Protein AF-A0A7X9RI13-F1 (afdb_monomer_lite)

Secondary structure (DSSP, 8-state):
--B-SPBTT---S--S--GGGGSTTT-TTHHHHHHHHHHHHHHHHHHTTTS-SBGGGTT-B-HHHHHHHHHHHHHHHHHHHHHHHHTTPPPSSSS--HHHHGGGHHHH-GGG-EEEEEEEEEE-TTS-EEEEEEEE-TTGGGGGT---HHHHHHHHHHH-HHHHGGGSBHHHHHHHHHHHHHHHHHHHGGGS---SSTT-------TT--S----TT---EEEPPPGGGS-GGGSB---HHHHTTSS---B---TT---HHHHHHHHHHHHHHHHHHHHHHHHTT--

Radius of gyration: 21.17 Å; chains: 1; bounding box: 49×70×63 Å

Organism: NCBI:txid1323

Foldseek 3Di:
DAAAFAAQLFDFDDDPDLCLLVPCVSPVCLVVLQVLLLVLQVLLVVCCVPAPLEPVQQLPFDPSLLVSLLSLVVSLQVLLCNQCVSQVHDAPDPDHDLLSSLLCCVRQVLLQKKKKQWQRWDQDPVRDIDTGIDIDRLVVCSVVSDDGLLVVLNVCCVVCVPVRRSSSGSNSSVSSSVSSVSSLCSRRPQQSHDDPDPDDTLDADDPPDPDDPPPVRGRMHMHGDDNVVDDNRSHHDYDCVVLVPDPDRHHHDPSPPPPVPPVVVVVVVVVVVVVVVVVVVVVVVPD

Structure (mmCIF, N/CA/C/O backbone):
data_AF-A0A7X9RI13-F1
#
_entry.id   AF-A0A7X9RI13-F1
#
loop_
_atom_site.group_PDB
_atom_site.id
_atom_site.type_symbol
_atom_site.label_atom_id
_atom_site.label_alt_id
_atom_site.label_comp_id
_atom_site.label_asym_id
_atom_site.label_entity_id
_atom_site.label_seq_id
_atom_site.pdbx_PDB_ins_code
_atom_site.Cartn_x
_atom_site.Cartn_y
_atom_site.Cartn_z
_atom_site.occupancy
_atom_site.B_iso_or_equiv
_atom_site.auth_seq_id
_atom_site.auth_comp_id
_atom_site.auth_asym_id
_atom_site.auth_atom_id
_atom_site.pdbx_PDB_model_num
ATOM 1 N N . MET A 1 1 ? 23.312 -10.954 -13.362 1.00 56.53 1 MET A N 1
ATOM 2 C CA . MET A 1 1 ? 23.454 -9.809 -14.313 1.00 56.53 1 MET A CA 1
ATOM 3 C C . MET A 1 1 ? 22.652 -8.642 -13.764 1.00 56.53 1 MET A C 1
ATOM 5 O O . MET A 1 1 ? 21.511 -8.871 -13.395 1.00 56.53 1 MET A O 1
ATOM 9 N N . SER A 1 2 ? 23.218 -7.439 -13.678 1.00 74.62 2 SER A N 1
ATOM 10 C CA . SER A 1 2 ? 22.513 -6.264 -13.150 1.00 74.62 2 SER A CA 1
ATOM 11 C C . SER A 1 2 ? 21.482 -5.706 -14.140 1.00 74.62 2 SER A C 1
ATOM 13 O O . SER A 1 2 ? 21.598 -5.863 -15.360 1.00 74.62 2 SER A O 1
ATOM 15 N N . ILE A 1 3 ? 20.429 -5.075 -13.615 1.00 89.06 3 ILE A N 1
ATOM 16 C CA . ILE A 1 3 ? 19.297 -4.605 -14.418 1.00 89.06 3 ILE A CA 1
ATOM 17 C C . ILE A 1 3 ? 19.588 -3.224 -15.023 1.00 89.06 3 ILE A C 1
ATOM 19 O O . ILE A 1 3 ? 19.618 -2.212 -14.324 1.00 89.06 3 ILE A O 1
ATOM 23 N N . SER A 1 4 ? 19.731 -3.177 -16.350 1.00 91.38 4 SER A N 1
ATOM 24 C CA . SER A 1 4 ? 20.162 -1.988 -17.105 1.00 91.38 4 SER A CA 1
ATOM 25 C C . SER A 1 4 ? 19.047 -1.023 -17.525 1.00 91.38 4 SER A C 1
ATOM 27 O O . SER A 1 4 ? 19.337 0.063 -18.033 1.00 91.38 4 SER A O 1
ATOM 29 N N . LYS A 1 5 ? 17.775 -1.387 -17.317 1.00 94.25 5 LYS A N 1
ATOM 30 C CA . LYS A 1 5 ? 16.610 -0.513 -17.515 1.00 94.25 5 LYS A CA 1
ATOM 31 C C . LYS A 1 5 ? 15.620 -0.678 -16.359 1.00 94.25 5 LYS A C 1
ATOM 33 O O . LYS A 1 5 ? 15.338 -1.814 -15.976 1.00 94.25 5 LYS A O 1
ATOM 38 N N . PRO A 1 6 ? 15.056 0.414 -15.820 1.00 95.12 6 PRO A N 1
ATOM 39 C CA . PRO A 1 6 ? 14.034 0.312 -14.788 1.00 95.12 6 PRO A CA 1
ATOM 40 C C . PRO A 1 6 ? 12.774 -0.381 -15.320 1.00 95.12 6 PRO A C 1
ATOM 42 O O . PRO A 1 6 ? 12.381 -0.187 -16.476 1.00 95.12 6 PRO A O 1
ATOM 45 N N . TYR A 1 7 ? 12.129 -1.174 -14.467 1.00 97.19 7 TYR A N 1
ATOM 46 C CA . TYR A 1 7 ? 10.848 -1.795 -14.780 1.00 97.19 7 TYR A CA 1
ATOM 47 C C . TYR A 1 7 ? 9.698 -0.795 -14.652 1.00 97.19 7 TYR A C 1
ATOM 49 O O . TYR A 1 7 ? 9.731 0.081 -13.786 1.00 97.19 7 TYR A O 1
ATOM 57 N N . TYR A 1 8 ? 8.654 -0.932 -15.471 1.00 97.62 8 TYR A N 1
ATOM 58 C CA . TYR A 1 8 ? 7.450 -0.110 -15.329 1.00 97.62 8 TYR A CA 1
ATOM 59 C C . TYR A 1 8 ? 6.828 -0.274 -13.938 1.00 97.62 8 TYR A C 1
ATOM 61 O O . TYR A 1 8 ? 6.527 -1.393 -13.521 1.00 97.62 8 TYR A O 1
ATOM 69 N N . ARG A 1 9 ? 6.593 0.850 -13.246 1.00 97.31 9 ARG A N 1
ATOM 70 C CA . ARG A 1 9 ? 5.923 0.911 -11.931 1.00 97.31 9 ARG A CA 1
ATOM 71 C C . ARG A 1 9 ? 6.546 0.034 -10.835 1.00 97.31 9 ARG A C 1
ATOM 73 O O . ARG A 1 9 ? 5.857 -0.360 -9.903 1.00 97.31 9 ARG A O 1
ATOM 80 N N . ILE A 1 10 ? 7.826 -0.303 -10.942 1.00 96.88 10 ILE A N 1
ATOM 81 C CA . ILE A 1 10 ? 8.540 -1.055 -9.910 1.00 96.88 10 ILE A CA 1
ATOM 82 C C . ILE A 1 10 ? 9.805 -0.280 -9.543 1.00 96.88 10 ILE A C 1
ATOM 84 O O . ILE A 1 10 ? 10.684 -0.049 -10.383 1.00 96.88 10 ILE A O 1
ATOM 88 N N . LEU A 1 11 ? 9.889 0.136 -8.284 1.00 93.69 11 LEU A N 1
ATOM 89 C CA . LEU A 1 11 ? 11.079 0.727 -7.689 1.00 93.69 11 LEU A CA 1
ATOM 90 C C . LEU A 1 11 ? 11.985 -0.389 -7.149 1.00 93.69 11 LEU A C 1
ATOM 92 O O . LEU A 1 11 ? 11.515 -1.300 -6.474 1.00 93.69 11 LEU A O 1
ATOM 96 N N . ARG A 1 12 ? 13.290 -0.296 -7.417 1.00 92.19 12 ARG A N 1
ATOM 97 C CA . ARG A 1 12 ? 14.328 -1.169 -6.847 1.00 92.19 12 ARG A CA 1
ATOM 98 C C . ARG A 1 12 ? 15.551 -0.339 -6.437 1.00 92.19 12 ARG A C 1
ATOM 100 O O . ARG A 1 12 ? 15.718 0.772 -6.957 1.00 92.19 12 ARG A O 1
ATOM 107 N N . PRO A 1 13 ? 16.387 -0.824 -5.501 1.00 89.56 13 PRO A N 1
ATOM 108 C CA . PRO A 1 13 ? 17.527 -0.064 -4.992 1.00 89.56 13 PRO A CA 1
ATOM 109 C C . PRO A 1 13 ? 18.688 0.015 -5.998 1.00 89.56 13 PRO A C 1
ATOM 111 O O . PRO A 1 13 ? 18.622 -0.507 -7.110 1.00 89.56 13 PRO A O 1
ATOM 114 N N . ASN A 1 14 ? 19.776 0.662 -5.559 1.00 86.38 14 ASN A N 1
ATOM 115 C CA . ASN A 1 14 ? 21.014 0.907 -6.314 1.00 86.38 14 ASN A CA 1
ATOM 116 C C . ASN A 1 14 ? 20.886 1.923 -7.467 1.00 86.38 14 ASN A C 1
ATOM 118 O O . ASN A 1 14 ? 21.649 1.911 -8.426 1.00 86.38 14 ASN A O 1
ATOM 122 N N . THR A 1 15 ? 19.953 2.868 -7.342 1.00 80.00 15 THR A N 1
ATOM 123 C CA . THR A 1 15 ? 19.895 4.055 -8.205 1.00 80.00 15 THR A CA 1
ATOM 124 C C . THR A 1 15 ? 20.345 5.291 -7.437 1.00 80.00 15 THR A C 1
ATOM 126 O O . THR A 1 15 ? 19.829 5.528 -6.348 1.00 80.00 15 THR A O 1
ATOM 129 N N . GLU A 1 16 ? 21.206 6.129 -8.024 1.00 72.19 16 GLU A N 1
ATOM 130 C CA . GLU A 1 16 ? 21.592 7.431 -7.438 1.00 72.19 16 GLU A CA 1
ATOM 131 C C . GLU A 1 16 ? 20.374 8.319 -7.130 1.00 72.19 16 GLU A C 1
ATOM 133 O O . GLU A 1 16 ? 20.375 9.122 -6.201 1.00 72.19 16 GLU A O 1
ATOM 138 N N . SER A 1 17 ? 19.317 8.195 -7.936 1.00 78.88 17 SER A N 1
ATOM 139 C CA . SER A 1 17 ? 18.063 8.913 -7.756 1.00 78.88 17 SER A CA 1
ATOM 140 C C . SER A 1 17 ? 16.909 8.151 -8.395 1.00 78.88 17 SER A C 1
ATOM 142 O O . SER A 1 17 ? 17.005 7.727 -9.547 1.00 78.88 17 SER A O 1
ATOM 144 N N . CYS A 1 18 ? 15.762 8.101 -7.718 1.00 83.00 18 CYS A N 1
ATOM 145 C CA . CYS A 1 18 ? 14.513 7.604 -8.296 1.00 83.00 18 CYS A CA 1
ATOM 146 C C . CYS A 1 18 ? 13.800 8.625 -9.206 1.00 83.00 18 CYS A C 1
ATOM 148 O O . CYS A 1 18 ? 12.641 8.448 -9.549 1.00 83.00 18 CYS A O 1
ATOM 150 N N . SER A 1 19 ? 14.466 9.704 -9.639 1.00 86.19 19 SER A N 1
ATOM 151 C CA . SER A 1 19 ? 13.842 10.770 -10.447 1.00 86.19 19 SER A CA 1
ATOM 152 C C . SER A 1 19 ? 13.253 10.324 -11.795 1.00 86.19 19 SER A C 1
ATOM 154 O O . SER A 1 19 ? 12.457 11.073 -12.367 1.00 86.19 19 SER A O 1
ATOM 156 N N . TYR A 1 20 ? 13.614 9.133 -12.286 1.00 89.50 20 TYR A N 1
ATOM 157 C CA . TYR A 1 20 ? 13.061 8.521 -13.498 1.00 89.50 20 TYR A CA 1
ATOM 158 C C . TYR A 1 20 ? 11.564 8.216 -13.396 1.00 89.50 20 TYR A C 1
ATOM 160 O O . TYR A 1 20 ? 10.874 8.235 -14.410 1.00 89.50 20 TYR A O 1
ATOM 168 N N . VAL A 1 21 ? 11.040 8.018 -12.181 1.00 90.62 21 VAL A N 1
ATOM 169 C CA . VAL A 1 21 ? 9.610 7.746 -11.944 1.00 90.62 21 VAL A CA 1
ATOM 170 C C . VAL A 1 21 ? 8.705 8.935 -12.294 1.00 90.62 21 VAL A C 1
ATOM 172 O O . VAL A 1 21 ? 7.486 8.796 -12.355 1.00 90.62 21 VAL A O 1
ATOM 175 N N . ARG A 1 22 ? 9.293 10.119 -12.521 1.00 88.75 22 ARG A N 1
ATOM 176 C CA . ARG A 1 22 ? 8.587 11.331 -12.963 1.00 88.75 22 ARG A CA 1
ATOM 177 C C . ARG A 1 22 ? 8.396 11.399 -14.476 1.00 88.75 22 ARG A C 1
ATOM 179 O O . ARG A 1 22 ? 7.661 12.263 -14.944 1.00 88.75 22 ARG A O 1
ATOM 186 N N . ASP A 1 23 ? 9.069 10.541 -15.241 1.00 91.31 23 ASP A N 1
ATOM 187 C CA . ASP A 1 23 ? 8.847 10.451 -16.681 1.00 91.31 23 ASP A CA 1
ATOM 188 C C . ASP A 1 23 ? 7.418 9.963 -16.942 1.00 91.31 23 ASP A C 1
ATOM 190 O O . ASP A 1 23 ? 6.989 8.948 -16.395 1.00 91.31 23 ASP A O 1
ATOM 194 N N . THR A 1 24 ? 6.666 10.665 -17.786 1.00 91.19 24 THR A N 1
ATOM 195 C CA . THR A 1 24 ? 5.266 10.316 -18.067 1.00 91.19 24 THR A CA 1
ATOM 196 C C . THR A 1 24 ? 5.121 8.942 -18.719 1.00 91.19 24 THR A C 1
ATOM 198 O O . THR A 1 24 ? 4.073 8.314 -18.583 1.00 91.19 24 THR A O 1
ATOM 201 N N . ARG A 1 25 ? 6.177 8.436 -19.375 1.00 94.75 25 ARG A N 1
ATOM 202 C CA . ARG A 1 25 ? 6.220 7.082 -19.946 1.00 94.75 25 ARG A CA 1
ATOM 203 C C . ARG A 1 25 ? 6.328 5.999 -18.872 1.00 94.75 25 ARG A C 1
ATOM 205 O O . ARG A 1 25 ? 6.026 4.852 -19.174 1.00 94.75 25 ARG A O 1
ATOM 212 N N . TYR A 1 26 ? 6.757 6.336 -17.653 1.00 94.62 26 TYR A N 1
ATOM 213 C CA . TYR A 1 26 ? 6.820 5.400 -16.528 1.00 94.62 26 TYR A CA 1
ATOM 214 C C . TYR A 1 26 ? 5.419 5.073 -16.002 1.00 94.62 26 TYR A C 1
ATOM 216 O O . TYR A 1 26 ? 5.039 3.907 -15.902 1.00 94.62 26 TYR A O 1
ATOM 224 N N . ALA A 1 27 ? 4.663 6.125 -15.676 1.00 94.25 27 ALA A N 1
ATOM 225 C CA . ALA A 1 27 ? 3.290 6.069 -15.192 1.00 94.25 27 ALA A CA 1
ATOM 226 C C . ALA A 1 27 ? 2.623 7.453 -15.355 1.00 94.25 27 ALA A C 1
ATOM 228 O O . ALA A 1 27 ? 2.932 8.374 -14.592 1.00 94.25 27 ALA A O 1
ATOM 229 N N . PRO A 1 28 ? 1.707 7.640 -16.322 1.00 92.19 28 PRO A N 1
ATOM 230 C CA . PRO A 1 28 ? 1.105 8.952 -16.594 1.00 92.19 28 PRO A CA 1
ATOM 231 C C . PRO A 1 28 ? 0.080 9.404 -15.535 1.00 92.19 28 PRO A C 1
ATOM 233 O O . PRO A 1 28 ? -0.250 10.581 -15.442 1.00 92.19 28 PRO A O 1
ATOM 236 N N . ASP A 1 29 ? -0.417 8.475 -14.728 1.00 93.56 29 ASP A N 1
ATOM 237 C CA . ASP A 1 29 ? -1.466 8.610 -13.708 1.00 93.56 29 ASP A CA 1
ATOM 238 C C . ASP A 1 29 ? -0.918 8.779 -12.277 1.00 93.56 29 ASP A C 1
ATOM 240 O O . ASP A 1 29 ? -1.698 8.848 -11.328 1.00 93.56 29 ASP A O 1
ATOM 244 N N . ARG A 1 30 ? 0.407 8.884 -12.092 1.00 90.12 30 ARG A N 1
ATOM 245 C CA . ARG A 1 30 ? 1.061 8.999 -10.771 1.00 90.12 30 ARG A CA 1
ATOM 246 C C . ARG A 1 30 ? 0.397 10.035 -9.857 1.00 90.12 30 ARG A C 1
ATOM 248 O O . ARG A 1 30 ? 0.084 9.736 -8.709 1.00 90.12 30 ARG A O 1
ATOM 255 N N . LEU A 1 31 ? 0.148 11.243 -10.369 1.00 86.75 31 LEU A N 1
ATOM 256 C CA . LEU A 1 31 ? -0.458 12.332 -9.589 1.00 86.75 31 LEU A CA 1
ATOM 257 C C . LEU A 1 31 ? -1.927 12.061 -9.226 1.00 86.75 31 LEU A C 1
ATOM 259 O O . LEU A 1 31 ? -2.412 12.553 -8.208 1.00 86.75 31 LEU A O 1
ATOM 263 N N . GLN A 1 32 ? -2.644 11.284 -10.042 1.00 91.50 32 GLN A N 1
ATOM 264 C CA . GLN A 1 32 ? -4.009 10.866 -9.733 1.00 91.50 32 GLN A CA 1
ATOM 265 C C . GLN A 1 32 ? -4.014 9.862 -8.574 1.00 91.50 32 GLN A C 1
ATOM 267 O O . GLN A 1 32 ? -4.805 10.033 -7.649 1.00 91.50 32 GLN A O 1
ATOM 272 N N . LEU A 1 33 ? -3.118 8.868 -8.605 1.00 93.62 33 LEU A N 1
ATOM 273 C CA . LEU A 1 33 ? -2.964 7.870 -7.537 1.00 93.62 33 LEU A CA 1
ATOM 274 C C . LEU A 1 33 ? -2.562 8.535 -6.212 1.00 93.62 33 LEU A C 1
ATOM 276 O O . LEU A 1 33 ? -3.167 8.274 -5.175 1.00 93.62 33 LEU A O 1
ATOM 280 N N . ALA A 1 34 ? -1.621 9.483 -6.262 1.00 89.38 34 ALA A N 1
ATOM 281 C CA . ALA A 1 34 ? -1.234 10.289 -5.105 1.00 89.38 34 ALA A CA 1
ATOM 282 C C . ALA A 1 34 ? -2.434 11.043 -4.505 1.00 89.38 34 ALA A C 1
ATOM 284 O O . ALA A 1 34 ? -2.680 10.995 -3.301 1.00 89.38 34 ALA A O 1
ATOM 285 N N . ARG A 1 35 ? -3.238 11.701 -5.351 1.00 88.62 35 ARG A N 1
ATOM 286 C CA . ARG A 1 35 ? -4.446 12.417 -4.916 1.00 88.62 35 ARG A CA 1
ATOM 287 C C . ARG A 1 35 ? -5.496 11.477 -4.319 1.00 88.62 35 ARG A C 1
ATOM 289 O O . ARG A 1 35 ? -6.172 11.857 -3.364 1.00 88.62 35 ARG A O 1
ATOM 296 N N . ALA A 1 36 ? -5.668 10.283 -4.886 1.00 94.25 36 ALA A N 1
ATOM 297 C CA . ALA A 1 36 ? -6.591 9.283 -4.358 1.00 94.25 36 ALA A CA 1
ATOM 298 C C . ALA A 1 36 ? -6.181 8.858 -2.943 1.00 94.25 36 ALA A C 1
ATOM 300 O O . ALA A 1 36 ? -7.014 8.928 -2.039 1.00 94.25 36 ALA A O 1
ATOM 301 N N . TYR A 1 37 ? -4.897 8.544 -2.743 1.00 94.62 37 TYR A N 1
ATOM 302 C CA . TYR A 1 37 ? -4.332 8.242 -1.429 1.00 94.62 37 TYR A CA 1
ATOM 303 C C . TYR A 1 37 ? -4.557 9.379 -0.425 1.00 94.62 37 TYR A C 1
ATOM 305 O O . TYR A 1 37 ? -5.168 9.140 0.612 1.00 94.62 37 TYR A O 1
ATOM 313 N N . ILE A 1 38 ? -4.173 10.620 -0.756 1.00 91.06 38 ILE A N 1
ATOM 314 C CA . ILE A 1 38 ? -4.342 11.787 0.135 1.00 91.06 38 ILE A CA 1
ATOM 315 C C . ILE A 1 38 ? -5.809 11.951 0.562 1.00 91.06 38 ILE A C 1
ATOM 317 O O . ILE A 1 38 ? -6.107 12.200 1.725 1.00 91.06 38 ILE A O 1
ATOM 321 N N . ASN A 1 39 ? -6.759 11.768 -0.359 1.00 92.56 39 ASN A N 1
ATOM 322 C CA . ASN A 1 39 ? -8.181 11.883 -0.033 1.00 92.56 39 ASN A CA 1
ATOM 323 C C . ASN A 1 39 ? -8.715 10.729 0.831 1.00 92.56 39 ASN A C 1
ATOM 325 O O . ASN A 1 39 ? -9.769 10.877 1.450 1.00 92.56 39 ASN A O 1
ATOM 329 N N . ILE A 1 40 ? -8.093 9.551 0.784 1.00 96.50 40 ILE A N 1
ATOM 330 C CA . ILE A 1 40 ? -8.467 8.391 1.605 1.00 96.50 40 ILE A CA 1
ATOM 331 C C . ILE A 1 40 ? -7.841 8.528 2.993 1.00 96.50 40 ILE A C 1
ATOM 333 O O . ILE A 1 40 ? -8.534 8.378 3.994 1.00 96.50 40 ILE A O 1
ATOM 337 N N . GLU A 1 41 ? -6.564 8.890 3.056 1.00 94.56 41 GLU A N 1
ATOM 338 C CA . GLU A 1 41 ? -5.846 9.157 4.299 1.00 94.56 41 GLU A CA 1
ATOM 339 C C . GLU A 1 41 ? -6.489 10.316 5.075 1.00 94.56 41 GLU A C 1
ATOM 341 O O . GLU A 1 41 ? -6.737 10.184 6.273 1.00 94.56 41 GLU A O 1
ATOM 346 N N . LYS A 1 42 ? -6.911 11.391 4.392 1.00 92.50 42 LYS A N 1
ATOM 347 C CA . LYS A 1 42 ? -7.646 12.489 5.030 1.00 92.50 42 LYS A CA 1
ATOM 348 C C . LYS A 1 42 ? -8.927 11.998 5.705 1.00 92.50 42 LYS A C 1
ATOM 350 O O . LYS A 1 42 ? -9.253 12.459 6.794 1.00 92.50 42 LYS A O 1
ATOM 355 N N . LYS A 1 43 ? -9.634 11.045 5.090 1.00 95.88 43 LYS A N 1
ATOM 356 C CA . LYS A 1 43 ? -10.843 10.458 5.677 1.00 95.88 43 LYS A CA 1
ATOM 357 C C . LYS A 1 43 ? -10.524 9.642 6.934 1.00 95.88 43 LYS A C 1
ATOM 359 O O . LYS A 1 43 ? -11.281 9.716 7.894 1.00 95.88 43 LYS A O 1
ATOM 364 N N . LEU A 1 44 ? -9.410 8.907 6.957 1.00 96.56 44 LEU A N 1
ATOM 365 C CA . LEU A 1 44 ? -8.943 8.224 8.170 1.00 96.56 44 LEU A CA 1
ATOM 366 C C . LEU A 1 44 ? -8.593 9.230 9.277 1.00 96.56 44 LEU A C 1
ATOM 368 O O . LEU A 1 44 ? -9.016 9.070 10.416 1.00 96.56 44 LEU A O 1
ATOM 372 N N . ARG A 1 45 ? -7.911 10.323 8.936 1.00 93.19 45 ARG A N 1
ATOM 373 C CA . ARG A 1 45 ? -7.616 11.403 9.884 1.00 93.19 45 ARG A CA 1
ATOM 374 C C . ARG A 1 45 ? -8.873 12.090 10.424 1.00 93.19 45 ARG A C 1
ATOM 376 O O . ARG A 1 45 ? -8.922 12.429 11.598 1.00 93.19 45 ARG A O 1
ATOM 383 N N . GLU A 1 46 ? -9.909 12.267 9.608 1.00 94.88 46 GLU A N 1
ATOM 384 C CA . GLU A 1 46 ? -11.208 12.761 10.087 1.00 94.88 46 GLU A CA 1
ATOM 385 C C . GLU A 1 46 ? -11.844 11.813 11.116 1.00 94.88 46 GLU A C 1
ATOM 387 O O . GLU A 1 46 ? -12.486 12.286 12.054 1.00 94.88 46 GLU A O 1
ATOM 392 N N . ILE A 1 47 ? -11.643 10.497 10.974 1.00 96.25 47 ILE A N 1
ATOM 393 C CA . ILE A 1 47 ? -12.112 9.490 11.938 1.00 96.25 47 ILE A CA 1
ATOM 394 C C . ILE A 1 47 ? -11.387 9.621 13.283 1.00 96.25 47 ILE A C 1
ATOM 396 O O . ILE A 1 47 ? -12.019 9.398 14.315 1.00 96.25 47 ILE A O 1
ATOM 400 N N . PHE A 1 48 ? -10.123 10.063 13.304 1.00 94.38 48 PHE A N 1
ATOM 401 C CA . PHE A 1 48 ? -9.379 10.279 14.553 1.00 94.38 48 PHE A CA 1
ATOM 402 C C . PHE A 1 48 ? -10.013 11.337 15.472 1.00 94.38 48 PHE A C 1
ATOM 404 O O . PHE A 1 48 ? -9.782 11.314 16.674 1.00 94.38 48 PHE A O 1
ATOM 411 N N . ASN A 1 49 ? -10.882 12.214 14.953 1.00 93.50 49 ASN A N 1
ATOM 412 C CA . ASN A 1 49 ? -11.658 13.143 15.788 1.00 93.50 49 ASN A CA 1
ATOM 413 C C . ASN A 1 49 ? -12.704 12.440 16.675 1.00 93.50 49 ASN A C 1
ATOM 415 O O . ASN A 1 49 ? -13.260 13.063 17.578 1.00 93.50 49 ASN A O 1
ATOM 419 N N . TYR A 1 50 ? -13.017 11.175 16.383 1.00 95.62 50 TYR A N 1
ATOM 420 C CA . TYR A 1 50 ? -14.059 10.396 17.056 1.00 95.62 50 TYR A CA 1
ATOM 421 C C . TYR A 1 50 ? -13.530 9.081 17.639 1.00 95.62 50 TYR A C 1
ATOM 423 O O . TYR A 1 50 ? -14.073 8.598 18.630 1.00 95.62 50 TYR A O 1
ATOM 431 N N . ILE A 1 51 ? -12.495 8.500 17.027 1.00 96.25 51 ILE A N 1
ATOM 432 C CA . ILE A 1 51 ? -11.852 7.254 17.451 1.00 96.25 51 ILE A CA 1
ATOM 433 C C . ILE A 1 51 ? -10.376 7.546 17.715 1.00 96.25 51 ILE A C 1
ATOM 435 O O . ILE A 1 51 ? -9.609 7.767 16.783 1.00 96.25 51 ILE A O 1
ATOM 439 N N . GLU A 1 52 ? -9.982 7.530 18.986 1.00 94.06 52 GLU A N 1
ATOM 440 C CA . GLU A 1 52 ? -8.593 7.773 19.382 1.00 94.06 52 GLU A CA 1
ATOM 441 C C . GLU A 1 52 ? -7.661 6.663 18.842 1.00 94.06 52 GLU A C 1
ATOM 443 O O . GLU A 1 52 ? -8.014 5.485 18.986 1.00 94.06 52 GLU A O 1
ATOM 448 N N . PRO A 1 53 ? -6.481 6.996 18.275 1.00 93.44 53 PRO A N 1
ATOM 449 C CA . PRO A 1 53 ? -5.426 6.035 17.931 1.00 93.44 53 PRO A CA 1
ATOM 450 C C . PRO A 1 53 ? -4.857 5.325 19.173 1.00 93.44 53 PRO A C 1
ATOM 452 O O . PRO A 1 53 ? -3.877 5.759 19.779 1.00 93.44 53 PRO A O 1
ATOM 455 N N . ASP A 1 54 ? -5.523 4.247 19.578 1.00 93.25 54 ASP A N 1
ATOM 456 C CA . ASP A 1 54 ? -5.274 3.485 20.802 1.00 93.25 54 ASP A CA 1
ATOM 457 C C . ASP A 1 54 ? -5.655 2.015 20.569 1.00 93.25 54 ASP A C 1
ATOM 459 O O . ASP A 1 54 ? -6.668 1.726 19.923 1.00 93.25 54 ASP A O 1
ATOM 463 N N . GLU A 1 55 ? -4.884 1.086 21.139 1.00 92.56 55 GLU A N 1
ATOM 464 C CA . GLU A 1 55 ? -5.112 -0.367 21.043 1.00 92.56 55 GLU A CA 1
ATOM 465 C C . GLU A 1 55 ? -6.554 -0.774 21.384 1.00 92.56 55 GLU A C 1
ATOM 467 O O . GLU A 1 55 ? -7.151 -1.635 20.736 1.00 92.56 55 GLU A O 1
ATOM 472 N N . ARG A 1 56 ? -7.168 -0.112 22.372 1.00 93.75 56 ARG A N 1
ATOM 473 C CA . ARG A 1 56 ? -8.541 -0.411 22.815 1.00 93.75 56 ARG A CA 1
ATOM 474 C C . ARG A 1 56 ? -9.584 -0.157 21.733 1.00 93.75 56 ARG A C 1
ATOM 476 O O . ARG A 1 56 ? -10.674 -0.720 21.797 1.00 93.75 56 ARG A O 1
ATOM 483 N N . ASN A 1 57 ? -9.263 0.691 20.760 1.00 96.69 57 ASN A N 1
ATOM 484 C CA . ASN A 1 57 ? -10.179 1.091 19.706 1.00 96.69 57 ASN A CA 1
ATOM 485 C C . ASN A 1 57 ? -10.017 0.281 18.417 1.00 96.69 57 ASN A C 1
ATOM 487 O O . ASN A 1 57 ? -10.843 0.463 17.523 1.00 96.69 57 ASN A O 1
ATOM 491 N N . LEU A 1 58 ? -9.034 -0.622 18.307 1.00 97.06 58 LEU A N 1
ATOM 492 C CA . LEU A 1 58 ? -8.784 -1.411 17.089 1.00 97.06 58 LEU A CA 1
ATOM 493 C C . LEU A 1 58 ? -10.029 -2.165 16.596 1.00 97.06 58 LEU A C 1
ATOM 495 O O . LEU A 1 58 ? -10.323 -2.166 15.400 1.00 97.06 58 LEU A O 1
ATOM 499 N N . GLY A 1 59 ? -10.812 -2.719 17.525 1.00 98.19 59 GLY A N 1
ATOM 500 C CA . GLY A 1 59 ? -12.066 -3.421 17.234 1.00 98.19 59 GLY A CA 1
ATOM 501 C C . GLY A 1 59 ? -13.283 -2.521 16.984 1.00 98.19 59 GLY A C 1
ATOM 502 O O . GLY A 1 59 ? -14.365 -3.037 16.717 1.00 98.19 59 GLY A O 1
ATOM 503 N N . THR A 1 60 ? -13.154 -1.193 17.073 1.00 98.44 60 THR A N 1
ATOM 504 C CA . THR A 1 60 ? -14.271 -0.265 16.823 1.00 98.44 60 THR A CA 1
ATOM 505 C C . THR A 1 60 ? -14.682 -0.341 15.363 1.00 98.44 60 THR A C 1
ATOM 507 O O . THR A 1 60 ? -13.832 -0.201 14.492 1.00 98.44 60 THR A O 1
ATOM 510 N N . PHE A 1 61 ? -15.976 -0.498 15.087 1.00 98.44 61 PHE A N 1
ATOM 511 C CA . PHE A 1 61 ? -16.528 -0.588 13.735 1.00 98.44 61 PHE A CA 1
ATOM 512 C C . PHE A 1 61 ? -17.677 0.401 13.534 1.00 98.44 61 PHE A C 1
ATOM 514 O O . PHE A 1 61 ? -18.339 0.826 14.481 1.00 98.44 61 PHE A O 1
ATOM 521 N N . SER A 1 62 ? -17.907 0.812 12.288 1.00 97.75 62 SER A N 1
ATOM 522 C CA . SER A 1 62 ? -18.995 1.729 11.934 1.00 97.75 62 SER A CA 1
ATOM 523 C C . SER A 1 62 ? -19.254 1.741 10.428 1.00 97.75 62 SER A C 1
ATOM 525 O O . SER A 1 62 ? -18.450 1.255 9.634 1.00 97.75 62 SER A O 1
ATOM 527 N N . PHE A 1 63 ? -20.350 2.374 10.004 1.00 97.31 63 PHE A N 1
ATOM 528 C CA . PHE A 1 63 ? -20.603 2.630 8.581 1.00 97.31 63 PHE A CA 1
ATOM 529 C C . PHE A 1 63 ? -19.555 3.554 7.934 1.00 97.31 63 PHE A C 1
ATOM 531 O O . PHE A 1 63 ? -19.275 3.426 6.738 1.00 97.31 63 PHE A O 1
ATOM 538 N N . GLU A 1 64 ? -18.948 4.453 8.713 1.00 98.12 64 GLU A N 1
ATOM 539 C CA . GLU A 1 64 ? -17.858 5.314 8.239 1.00 98.12 64 GLU A CA 1
ATOM 540 C C . GLU A 1 64 ? -16.594 4.495 7.960 1.00 98.12 64 GLU A C 1
ATOM 542 O O . GLU A 1 64 ? -15.986 4.641 6.897 1.00 98.12 64 GLU A O 1
ATOM 547 N N . LEU A 1 65 ? -16.252 3.571 8.862 1.00 98.56 65 LEU A N 1
ATOM 548 C CA . LEU A 1 65 ? -15.135 2.643 8.683 1.00 98.56 65 LEU A CA 1
ATOM 549 C C . LEU A 1 65 ? -15.398 1.658 7.538 1.00 98.56 65 LEU A C 1
ATOM 551 O O . LEU A 1 65 ? -14.519 1.437 6.713 1.00 98.56 65 LEU A O 1
ATOM 555 N N . TYR A 1 66 ? -16.626 1.160 7.383 1.00 98.50 66 TYR A N 1
ATOM 556 C CA . TYR A 1 66 ? -17.012 0.356 6.218 1.00 98.50 66 TYR A CA 1
ATOM 557 C C . TYR A 1 66 ? -16.780 1.090 4.895 1.00 98.50 66 TYR A C 1
ATOM 559 O O . TYR A 1 66 ? -16.180 0.545 3.965 1.00 98.50 66 TYR A O 1
ATOM 567 N N . THR A 1 67 ? -17.218 2.346 4.813 1.00 98.19 67 THR A N 1
ATOM 568 C CA . THR A 1 67 ? -17.045 3.162 3.606 1.00 98.19 67 THR A CA 1
ATOM 569 C C . THR A 1 67 ? -15.566 3.425 3.323 1.00 98.19 67 THR A C 1
ATOM 571 O O . THR A 1 67 ? -15.133 3.345 2.169 1.00 98.19 67 THR A O 1
ATOM 574 N N . LEU A 1 68 ? -14.778 3.695 4.369 1.00 98.69 68 LEU A N 1
ATOM 575 C CA . LEU A 1 68 ? -13.332 3.860 4.259 1.00 98.69 68 LEU A CA 1
ATOM 576 C C . LEU A 1 68 ? -12.653 2.573 3.774 1.00 98.69 68 LEU A C 1
ATOM 578 O O . LEU A 1 68 ? -11.891 2.632 2.811 1.00 98.69 68 LEU A O 1
ATOM 582 N N . LEU A 1 69 ? -12.972 1.423 4.374 1.00 98.75 69 LEU A N 1
ATOM 583 C CA . LEU A 1 69 ? -12.393 0.125 4.026 1.00 98.75 69 LEU A CA 1
ATOM 584 C C . LEU A 1 69 ? -12.670 -0.243 2.564 1.00 98.75 69 LEU A C 1
ATOM 586 O O . LEU A 1 69 ? -11.745 -0.617 1.840 1.00 98.75 69 LEU A O 1
ATOM 590 N N . LEU A 1 70 ? -13.915 -0.079 2.094 1.00 98.56 70 LEU A N 1
ATOM 591 C CA . LEU A 1 70 ? -14.271 -0.322 0.692 1.00 98.56 70 LEU A CA 1
ATOM 592 C C . LEU A 1 70 ? -13.450 0.544 -0.266 1.00 98.56 70 LEU A C 1
ATOM 594 O O . LEU A 1 70 ? -12.934 0.052 -1.276 1.00 98.56 70 LEU A O 1
ATOM 598 N N . ARG A 1 71 ? -13.351 1.842 0.036 1.00 98.44 71 ARG A N 1
ATOM 599 C CA . ARG A 1 71 ? -12.640 2.803 -0.807 1.00 98.44 71 ARG A CA 1
ATOM 600 C C . ARG A 1 71 ? -11.140 2.522 -0.818 1.00 98.44 71 ARG A C 1
ATOM 602 O O . ARG A 1 71 ? -10.540 2.534 -1.889 1.00 98.44 71 ARG A O 1
ATOM 609 N N . ALA A 1 72 ? -10.565 2.220 0.344 1.00 98.69 72 ALA A N 1
ATOM 610 C CA . ALA A 1 72 ? -9.152 1.909 0.480 1.00 98.69 72 ALA A CA 1
ATOM 611 C C . ALA A 1 72 ? -8.778 0.629 -0.280 1.00 98.69 72 ALA A C 1
ATOM 613 O O . ALA A 1 72 ? -7.868 0.641 -1.105 1.00 98.69 72 ALA A O 1
ATOM 614 N N . CYS A 1 73 ? -9.538 -0.454 -0.095 1.00 98.62 73 CYS A N 1
ATOM 615 C CA . CYS A 1 73 ? -9.262 -1.719 -0.775 1.00 98.62 73 CYS A CA 1
ATOM 616 C C . CYS A 1 73 ? -9.433 -1.614 -2.293 1.00 98.62 73 CYS A C 1
ATOM 618 O O . CYS A 1 73 ? -8.635 -2.179 -3.033 1.00 98.62 73 CYS A O 1
ATOM 620 N N . THR A 1 74 ? -10.414 -0.847 -2.776 1.00 98.19 74 THR A N 1
ATOM 621 C CA . THR A 1 74 ? -10.577 -0.606 -4.222 1.00 98.19 74 THR A CA 1
ATOM 622 C C . THR A 1 74 ? -9.365 0.130 -4.812 1.00 98.19 74 THR A C 1
ATOM 624 O O . THR A 1 74 ? -8.923 -0.192 -5.916 1.00 98.19 74 THR A O 1
ATOM 627 N N . GLU A 1 75 ? -8.787 1.083 -4.075 1.00 98.62 75 GLU A N 1
ATOM 628 C CA . GLU A 1 75 ? -7.563 1.782 -4.488 1.00 98.62 75 GLU A CA 1
ATOM 629 C C . GLU A 1 75 ? -6.335 0.854 -4.469 1.00 98.62 75 GLU A C 1
ATOM 631 O O . GLU A 1 75 ? -5.507 0.907 -5.382 1.00 98.62 75 GLU A O 1
ATOM 636 N N . VAL A 1 76 ? -6.235 -0.050 -3.487 1.00 98.75 76 VAL A N 1
ATOM 637 C CA . VAL A 1 76 ? -5.209 -1.109 -3.474 1.00 98.75 76 VAL A CA 1
ATOM 638 C C . VAL A 1 76 ? -5.328 -1.988 -4.721 1.00 98.75 76 VAL A C 1
ATOM 640 O O . VAL A 1 76 ? -4.344 -2.173 -5.440 1.00 98.75 76 VAL A O 1
ATOM 643 N N . GLU A 1 77 ? -6.527 -2.493 -5.026 1.00 98.44 77 GLU A N 1
ATOM 644 C CA . GLU A 1 77 ? -6.760 -3.325 -6.211 1.00 98.44 77 GLU A CA 1
ATOM 645 C C . GLU A 1 77 ? -6.364 -2.601 -7.503 1.00 98.44 77 GLU A C 1
ATOM 647 O O . GLU A 1 77 ? -5.720 -3.199 -8.369 1.00 98.44 77 GLU A O 1
ATOM 652 N N . LEU A 1 78 ? -6.703 -1.313 -7.627 1.00 98.50 78 LEU A N 1
ATOM 653 C CA . LEU A 1 78 ? -6.325 -0.492 -8.775 1.00 98.50 78 LEU A CA 1
ATOM 654 C C . LEU A 1 78 ? -4.801 -0.399 -8.926 1.00 98.50 78 LEU A C 1
ATOM 656 O O . LEU A 1 78 ? -4.281 -0.691 -10.005 1.00 9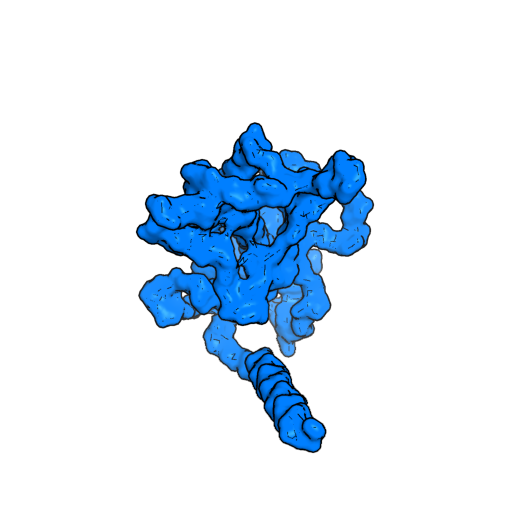8.50 78 LEU A O 1
ATOM 660 N N . ASN A 1 79 ? -4.083 -0.043 -7.857 1.00 98.62 79 ASN A N 1
ATOM 661 C CA . ASN A 1 79 ? -2.621 0.062 -7.879 1.00 98.62 79 ASN A CA 1
ATOM 662 C C . ASN A 1 79 ? -1.969 -1.269 -8.273 1.00 98.62 79 ASN A C 1
ATOM 664 O O . ASN A 1 79 ? -1.135 -1.305 -9.182 1.00 98.62 79 ASN A O 1
ATOM 668 N N . CYS A 1 80 ? -2.408 -2.379 -7.676 1.00 98.56 80 CYS A N 1
ATOM 669 C CA . CYS A 1 80 ? -1.899 -3.703 -8.019 1.00 98.56 80 CYS A CA 1
ATOM 670 C C . CYS A 1 80 ? -2.142 -4.054 -9.494 1.00 98.56 80 CYS A C 1
ATOM 672 O O . CYS A 1 80 ? -1.240 -4.536 -10.184 1.00 98.56 80 CYS A O 1
ATOM 674 N N . GLN A 1 81 ? -3.345 -3.787 -10.012 1.00 98.06 81 GLN A N 1
ATOM 675 C CA . GLN A 1 81 ? -3.663 -4.026 -11.419 1.00 98.06 81 GLN A CA 1
ATOM 676 C C . GLN A 1 81 ? -2.803 -3.195 -12.364 1.00 98.06 81 GLN A C 1
ATOM 678 O O . GLN A 1 81 ? -2.406 -3.703 -13.411 1.00 98.06 81 GLN A O 1
ATOM 683 N N . LEU A 1 82 ? -2.538 -1.931 -12.034 1.00 98.25 82 LEU A N 1
ATOM 684 C CA . LEU A 1 82 ? -1.728 -1.049 -12.870 1.00 98.25 82 LEU A CA 1
ATOM 685 C C . LEU A 1 82 ? -0.285 -1.546 -12.973 1.00 98.25 82 LEU A C 1
ATOM 687 O O . LEU A 1 82 ? 0.253 -1.587 -14.080 1.00 98.25 82 LEU A O 1
ATOM 691 N N . ILE A 1 83 ? 0.312 -1.989 -11.860 1.00 98.25 83 ILE A N 1
ATOM 692 C CA . ILE A 1 83 ? 1.658 -2.583 -11.855 1.00 98.25 83 ILE A CA 1
ATOM 693 C C . ILE A 1 83 ? 1.682 -3.853 -12.714 1.00 98.25 83 ILE A C 1
ATOM 695 O O . ILE A 1 83 ? 2.519 -3.985 -13.608 1.00 98.25 83 ILE A O 1
ATOM 699 N N . LEU A 1 84 ? 0.734 -4.769 -12.496 1.00 97.62 84 LEU A N 1
ATOM 700 C CA . LEU A 1 84 ? 0.663 -6.033 -13.232 1.00 97.62 84 LEU A CA 1
ATOM 701 C C . LEU A 1 84 ? 0.435 -5.820 -14.739 1.00 97.62 84 LEU A C 1
ATOM 703 O O . LEU A 1 84 ? 1.139 -6.409 -15.558 1.00 97.62 84 LEU A O 1
ATOM 707 N N . LYS A 1 85 ? -0.504 -4.946 -15.124 1.00 96.75 85 LYS A N 1
ATOM 708 C CA . LYS A 1 85 ? -0.827 -4.653 -16.532 1.00 96.75 85 LYS A CA 1
ATOM 709 C C . LYS A 1 85 ? 0.315 -3.949 -17.263 1.00 96.75 85 LYS A C 1
ATOM 711 O O . LYS A 1 85 ? 0.563 -4.274 -18.419 1.00 96.75 85 LYS A O 1
ATOM 716 N N . ALA A 1 86 ? 1.026 -3.025 -16.611 1.00 97.31 86 ALA A N 1
ATOM 717 C CA . ALA A 1 86 ? 2.172 -2.338 -17.218 1.00 97.31 86 ALA A CA 1
ATOM 718 C C . ALA A 1 86 ? 3.326 -3.298 -17.576 1.00 97.31 86 ALA A C 1
ATOM 720 O O . ALA A 1 86 ? 4.161 -2.988 -18.426 1.00 97.31 86 ALA A O 1
ATOM 721 N N . ASN A 1 87 ? 3.337 -4.479 -16.957 1.00 97.44 87 ASN A N 1
ATOM 722 C CA . ASN A 1 87 ? 4.337 -5.523 -17.133 1.00 97.44 87 ASN A CA 1
ATOM 723 C C . ASN A 1 87 ? 3.768 -6.784 -17.819 1.00 97.44 87 ASN A C 1
ATOM 725 O O . ASN A 1 87 ? 4.336 -7.862 -17.690 1.00 97.44 87 ASN A O 1
ATOM 729 N N . ASP A 1 88 ? 2.645 -6.666 -18.539 1.00 95.56 88 ASP A N 1
ATOM 730 C CA . ASP A 1 88 ? 1.974 -7.755 -19.278 1.00 95.56 88 ASP A CA 1
ATOM 731 C C . ASP A 1 88 ? 1.656 -9.015 -18.447 1.00 95.56 88 ASP A C 1
ATOM 733 O O . ASP A 1 88 ? 1.502 -10.119 -18.986 1.00 95.56 88 ASP A O 1
ATOM 737 N N . ALA A 1 89 ? 1.531 -8.884 -17.125 1.00 94.88 89 ALA A N 1
ATOM 738 C CA . ALA A 1 89 ? 1.141 -10.009 -16.293 1.00 94.88 89 ALA A CA 1
ATOM 739 C C . ALA A 1 89 ? -0.274 -10.465 -16.666 1.00 94.88 89 ALA A C 1
ATOM 741 O O . ALA A 1 89 ? -1.179 -9.658 -16.893 1.00 94.88 89 ALA A O 1
ATOM 742 N N . LYS A 1 90 ? -0.486 -11.781 -16.694 1.00 90.56 90 LYS A N 1
ATOM 743 C CA . LYS A 1 90 ? -1.806 -12.364 -16.946 1.00 90.56 90 LYS A CA 1
ATOM 744 C C . LYS A 1 90 ? -2.492 -12.678 -15.625 1.00 90.56 90 LYS A C 1
ATOM 746 O O . LYS A 1 90 ? -1.860 -13.195 -14.696 1.00 90.56 90 LYS A O 1
ATOM 751 N N . SER A 1 91 ? -3.786 -12.378 -15.548 1.00 91.38 91 SER A N 1
ATOM 752 C CA . SER A 1 91 ? -4.615 -12.882 -14.456 1.00 91.38 91 SER A CA 1
ATOM 753 C C . SER A 1 91 ? -4.778 -14.397 -14.584 1.00 91.38 91 SER A C 1
ATOM 755 O O . SER A 1 91 ? -4.813 -14.932 -15.693 1.00 91.38 91 SER A O 1
ATOM 757 N N . LYS A 1 92 ? -4.894 -15.086 -13.446 1.00 86.50 92 LYS A N 1
ATOM 758 C CA . LYS A 1 92 ? -5.286 -16.502 -13.392 1.00 86.50 92 LYS A CA 1
ATOM 759 C C . LYS A 1 92 ? -6.721 -16.743 -13.883 1.00 86.50 92 LYS A C 1
ATOM 761 O O . LYS A 1 92 ? -7.042 -17.863 -14.264 1.00 86.50 92 LYS A O 1
ATOM 766 N N . GLY A 1 93 ? -7.582 -15.723 -13.854 1.00 89.12 93 GLY A N 1
ATOM 767 C CA . GLY A 1 93 ? -8.991 -15.826 -14.229 1.00 89.12 93 GLY A CA 1
ATOM 768 C C . GLY A 1 93 ? -9.456 -14.678 -15.123 1.00 89.12 93 GLY A C 1
ATOM 769 O O . GLY A 1 93 ? -8.672 -14.049 -15.830 1.00 89.12 93 GLY A O 1
ATOM 770 N N . LYS A 1 94 ? -10.765 -14.399 -15.090 1.00 87.44 94 LYS A N 1
ATOM 771 C CA . LYS A 1 94 ? -11.381 -13.323 -15.888 1.00 87.44 94 LYS A CA 1
ATOM 772 C C . LYS A 1 94 ? -10.919 -11.927 -15.451 1.00 87.44 94 LYS A C 1
ATOM 774 O O . LYS A 1 94 ? -10.807 -11.022 -16.274 1.00 87.44 94 LYS A O 1
ATOM 779 N N . HIS A 1 95 ? -10.679 -11.758 -14.155 1.00 90.62 95 HIS A N 1
ATOM 780 C CA . HIS A 1 95 ? -10.275 -10.502 -13.537 1.00 90.62 95 HIS A CA 1
ATOM 781 C C . HIS A 1 95 ? -9.154 -10.770 -12.542 1.00 90.62 95 HIS A C 1
ATOM 783 O O . HIS A 1 95 ? -9.126 -11.833 -11.920 1.00 90.62 95 HIS A O 1
ATOM 789 N N . PHE A 1 96 ? -8.260 -9.794 -12.378 1.00 92.88 96 PHE A N 1
ATOM 790 C CA . PHE A 1 96 ? -7.252 -9.854 -11.332 1.00 92.88 96 PHE A CA 1
ATOM 791 C C . PHE A 1 96 ? -7.912 -9.942 -9.958 1.00 92.88 96 PHE A C 1
ATOM 793 O O . PHE A 1 96 ? -8.901 -9.266 -9.680 1.00 92.88 96 PHE A O 1
ATOM 800 N N . THR A 1 97 ? -7.334 -10.775 -9.104 1.00 94.12 97 THR A N 1
ATOM 801 C CA . THR A 1 97 ? -7.757 -10.955 -7.714 1.00 94.12 97 THR A CA 1
ATOM 802 C C . THR A 1 97 ? -6.541 -10.878 -6.803 1.00 94.12 97 THR A C 1
ATOM 804 O O . THR A 1 97 ? -5.403 -10.854 -7.278 1.00 94.12 97 THR A O 1
ATOM 807 N N . MET A 1 98 ? -6.752 -10.933 -5.488 1.00 94.06 98 MET A N 1
ATOM 808 C CA . MET A 1 98 ? -5.644 -11.002 -4.532 1.00 94.06 98 MET A CA 1
ATOM 809 C C . MET A 1 98 ? -4.702 -12.193 -4.762 1.00 94.06 98 MET A C 1
ATOM 811 O O . MET A 1 98 ? -3.514 -12.094 -4.479 1.00 94.06 98 MET A O 1
ATOM 815 N N . GLU A 1 99 ? -5.179 -13.283 -5.377 1.00 92.94 99 GLU A N 1
ATOM 816 C CA . GLU A 1 99 ? -4.309 -14.395 -5.793 1.00 92.94 99 GLU A CA 1
ATOM 817 C C . GLU A 1 99 ? -3.302 -14.020 -6.883 1.00 92.94 99 GLU A C 1
ATOM 819 O O . GLU A 1 99 ? -2.240 -14.637 -6.983 1.00 92.94 99 GLU A O 1
ATOM 824 N N . ASP A 1 100 ? -3.633 -13.038 -7.719 1.00 95.06 100 ASP A N 1
ATOM 825 C CA . ASP A 1 100 ? -2.704 -12.482 -8.694 1.00 95.06 100 ASP A CA 1
ATOM 826 C C . ASP A 1 100 ? -1.817 -11.403 -8.070 1.00 95.06 100 ASP A C 1
ATOM 828 O O . ASP A 1 100 ? -0.634 -11.343 -8.392 1.00 95.06 100 ASP A O 1
ATOM 832 N N . TYR A 1 101 ? -2.354 -10.572 -7.172 1.00 96.69 101 TYR A N 1
ATOM 833 C CA . TYR A 1 101 ? -1.605 -9.465 -6.567 1.00 96.69 101 TYR A CA 1
ATOM 834 C C . TYR A 1 101 ? -0.420 -9.934 -5.718 1.00 96.69 101 TYR A C 1
ATOM 836 O O . TYR A 1 101 ? 0.605 -9.260 -5.712 1.00 96.69 101 TYR A O 1
ATOM 844 N N . LYS A 1 102 ? -0.478 -11.138 -5.131 1.00 95.44 102 LYS A N 1
ATOM 845 C CA . LYS A 1 102 ? 0.677 -11.773 -4.463 1.00 95.44 102 LYS A CA 1
ATOM 846 C C . LYS A 1 102 ? 1.926 -11.883 -5.348 1.00 95.44 102 LYS A C 1
ATOM 848 O O . LYS A 1 102 ? 3.040 -11.909 -4.839 1.00 95.44 102 LYS A O 1
ATOM 853 N N . LYS A 1 103 ? 1.781 -11.900 -6.682 1.00 94.81 103 LYS A N 1
ATOM 854 C CA . LYS A 1 103 ? 2.923 -11.891 -7.620 1.00 94.81 103 LYS A CA 1
ATOM 855 C C . LYS A 1 103 ? 3.826 -10.664 -7.434 1.00 94.81 103 LYS A C 1
ATOM 857 O O . LYS A 1 103 ? 5.010 -10.755 -7.746 1.00 94.81 103 LYS A O 1
ATOM 862 N N . LEU A 1 104 ? 3.283 -9.552 -6.928 1.00 97.06 104 LEU A N 1
ATOM 863 C CA . LEU A 1 104 ? 4.019 -8.311 -6.671 1.00 97.06 104 LEU A CA 1
ATOM 864 C C . LEU A 1 104 ? 5.102 -8.464 -5.602 1.00 97.06 104 LEU A C 1
ATOM 866 O O . LEU A 1 104 ? 6.056 -7.688 -5.602 1.00 97.06 104 LEU A O 1
ATOM 870 N N . GLU A 1 105 ? 5.014 -9.489 -4.751 1.00 97.00 105 GLU A N 1
ATOM 871 C CA . GLU A 1 105 ? 6.078 -9.802 -3.799 1.00 97.00 105 GLU A CA 1
ATOM 872 C C . GLU A 1 105 ? 7.422 -9.992 -4.510 1.00 97.00 105 GLU A C 1
ATOM 874 O O . GLU A 1 105 ? 8.434 -9.444 -4.092 1.00 97.00 105 GLU A O 1
ATOM 879 N N . LYS A 1 106 ? 7.413 -10.656 -5.672 1.00 94.12 106 LYS A N 1
ATOM 880 C CA . LYS A 1 106 ? 8.622 -10.919 -6.468 1.00 94.12 106 LYS A CA 1
ATOM 881 C C . LYS A 1 106 ? 9.248 -9.659 -7.060 1.00 94.12 106 LYS A C 1
ATOM 883 O O . LYS A 1 106 ? 10.450 -9.617 -7.297 1.00 94.12 106 LYS A O 1
ATOM 888 N N . SER A 1 107 ? 8.440 -8.654 -7.391 1.00 95.56 107 SER A N 1
ATOM 889 C CA . SER A 1 107 ? 8.951 -7.437 -8.023 1.00 95.56 107 SER A CA 1
ATOM 890 C C . SER A 1 107 ? 9.398 -6.404 -7.003 1.00 95.56 107 SER A C 1
ATOM 892 O O . SER A 1 107 ? 10.367 -5.693 -7.272 1.00 95.56 107 SER A O 1
ATOM 894 N N . SER A 1 108 ? 8.678 -6.329 -5.880 1.00 95.81 108 SER A N 1
ATOM 895 C CA . SER A 1 108 ? 8.661 -5.163 -5.002 1.00 95.81 108 SER A CA 1
ATOM 896 C C . SER A 1 108 ? 8.946 -5.476 -3.530 1.00 95.81 108 SER A C 1
ATOM 898 O O . SER A 1 108 ? 9.132 -4.521 -2.788 1.00 95.81 108 SER A O 1
ATOM 900 N N . LEU A 1 109 ? 8.986 -6.750 -3.104 1.00 96.81 109 LEU A N 1
ATOM 901 C CA . LEU A 1 109 ? 9.143 -7.170 -1.698 1.00 96.81 109 LEU A CA 1
ATOM 902 C C . LEU A 1 109 ? 8.130 -6.482 -0.762 1.00 96.81 109 LEU A C 1
ATOM 904 O O . LEU A 1 109 ? 8.498 -5.892 0.255 1.00 96.81 109 LEU A O 1
ATOM 908 N N . LEU A 1 110 ? 6.845 -6.492 -1.138 1.00 97.94 110 LEU A N 1
ATOM 909 C CA . LEU A 1 110 ? 5.790 -5.764 -0.421 1.00 97.94 110 LEU A CA 1
ATOM 910 C C . LEU A 1 110 ? 5.665 -6.202 1.043 1.00 97.94 110 LEU A C 1
ATOM 912 O O . LEU A 1 110 ? 5.377 -5.363 1.893 1.00 97.94 110 LEU A O 1
ATOM 916 N N . SER A 1 111 ? 5.943 -7.471 1.346 1.00 98.25 111 SER A N 1
ATOM 917 C CA . SER A 1 111 ? 5.951 -8.011 2.711 1.00 98.25 111 SER A CA 1
ATOM 918 C C . SER A 1 111 ? 6.926 -7.309 3.658 1.00 98.25 111 SER A C 1
ATOM 920 O O . SER A 1 111 ? 6.716 -7.302 4.868 1.00 98.25 111 SER A O 1
ATOM 922 N N . LYS A 1 112 ? 7.975 -6.678 3.118 1.00 97.44 112 LYS A N 1
ATOM 923 C CA . LYS A 1 112 ? 9.013 -5.977 3.883 1.00 97.44 112 LYS A CA 1
ATOM 924 C C . LYS A 1 112 ? 8.698 -4.499 4.125 1.00 97.44 112 LYS A C 1
ATOM 926 O O . LYS A 1 112 ? 9.451 -3.836 4.833 1.00 97.44 112 LYS A O 1
ATOM 931 N N . TYR A 1 113 ? 7.615 -3.963 3.555 1.00 96.75 113 TYR A N 1
ATOM 932 C CA . TYR A 1 113 ? 7.214 -2.578 3.802 1.00 96.75 113 TYR A CA 1
ATOM 933 C C . TYR A 1 113 ? 6.585 -2.447 5.181 1.00 96.75 113 TYR A C 1
ATOM 935 O O . TYR A 1 113 ? 5.506 -2.986 5.432 1.00 96.75 113 TYR A O 1
ATOM 943 N N . LYS A 1 114 ? 7.233 -1.660 6.038 1.00 97.81 114 LYS A N 1
ATOM 944 C CA . LYS A 1 114 ? 6.697 -1.283 7.343 1.00 97.81 114 LYS A CA 1
ATOM 945 C C . LYS A 1 114 ? 6.051 0.090 7.257 1.00 97.81 114 LYS A C 1
ATOM 947 O O . LYS A 1 114 ? 6.655 1.038 6.748 1.00 97.81 114 LYS A O 1
ATOM 952 N N . ILE A 1 115 ? 4.837 0.195 7.777 1.00 96.06 115 ILE A N 1
ATOM 953 C CA . ILE A 1 115 ? 4.123 1.454 7.954 1.00 96.06 115 ILE A CA 1
ATOM 954 C C . ILE A 1 115 ? 4.102 1.785 9.440 1.00 96.06 115 ILE A C 1
ATOM 956 O O . ILE A 1 115 ? 3.963 0.898 10.281 1.00 96.06 115 ILE A O 1
ATOM 960 N N . ILE A 1 116 ? 4.274 3.064 9.750 1.00 94.75 116 ILE A N 1
ATOM 961 C CA . ILE A 1 116 ? 4.296 3.571 11.116 1.00 94.75 116 ILE A CA 1
ATOM 962 C C . ILE A 1 116 ? 3.224 4.645 11.243 1.00 94.75 116 ILE A C 1
ATOM 964 O O . ILE A 1 116 ? 3.218 5.611 10.482 1.00 94.75 116 ILE A O 1
ATOM 968 N N . LEU A 1 117 ? 2.346 4.493 12.227 1.00 93.19 117 LEU A N 1
ATOM 969 C CA . LEU A 1 117 ? 1.446 5.537 12.698 1.00 93.19 117 LEU A CA 1
ATOM 970 C C . LEU A 1 117 ? 2.030 6.124 13.998 1.00 93.19 117 LEU A C 1
ATOM 972 O O . LEU A 1 117 ? 2.019 5.443 15.027 1.00 93.19 117 LEU A O 1
ATOM 976 N N . PRO A 1 118 ? 2.611 7.336 13.967 1.00 90.00 118 PRO A N 1
ATOM 977 C CA . PRO A 1 118 ? 3.126 7.999 15.158 1.00 90.00 118 PRO A CA 1
ATOM 978 C C . PRO A 1 118 ? 1.983 8.492 16.055 1.00 90.00 118 PRO A C 1
ATOM 980 O O . PRO A 1 118 ? 0.816 8.489 15.663 1.00 90.00 118 PRO A O 1
ATOM 983 N N . ASN A 1 119 ? 2.335 8.971 17.251 1.00 88.31 119 ASN A N 1
ATOM 984 C CA . ASN A 1 119 ? 1.393 9.459 18.265 1.00 88.31 119 ASN A CA 1
ATOM 985 C C . ASN A 1 119 ? 0.368 8.398 18.696 1.00 88.31 119 ASN A C 1
ATOM 987 O O . ASN A 1 119 ? -0.767 8.728 19.030 1.00 88.31 119 ASN A O 1
ATOM 991 N N . TRP A 1 120 ? 0.771 7.127 18.699 1.00 91.50 120 TRP A N 1
ATOM 992 C CA . TRP A 1 120 ? -0.087 6.039 19.150 1.00 91.50 120 TRP A CA 1
ATOM 993 C C . TRP A 1 120 ? -0.147 6.005 20.669 1.00 91.50 120 TRP A C 1
ATOM 995 O O . TRP A 1 120 ? 0.890 5.909 21.332 1.00 91.50 120 TRP A O 1
ATOM 1005 N N . LYS A 1 121 ? -1.351 6.086 21.224 1.00 90.31 121 LYS A N 1
ATOM 1006 C CA . LYS A 1 121 ? -1.552 6.112 22.665 1.00 90.31 121 LYS A CA 1
ATOM 1007 C C . LYS A 1 121 ? -1.430 4.708 23.248 1.00 90.31 121 LYS A C 1
ATOM 1009 O O . LYS A 1 121 ? -2.125 3.784 22.832 1.00 90.31 121 LYS A O 1
ATOM 1014 N N . SER A 1 122 ? -0.601 4.580 24.276 1.00 87.56 122 SER A N 1
ATOM 1015 C CA . SER A 1 122 ? -0.493 3.380 25.101 1.00 87.56 122 SER A CA 1
ATOM 1016 C C . SER A 1 122 ? -0.696 3.731 26.572 1.00 87.56 122 SER A C 1
ATOM 1018 O O . SER A 1 122 ? -0.350 4.824 27.023 1.00 87.56 122 SER A O 1
ATOM 1020 N N . THR A 1 123 ? -1.303 2.811 27.320 1.00 85.56 123 THR A N 1
ATOM 1021 C CA . THR A 1 123 ? -1.403 2.900 28.782 1.00 85.56 123 THR A CA 1
ATOM 1022 C C . THR A 1 123 ? -0.546 1.793 29.370 1.00 85.56 123 THR A C 1
ATOM 1024 O O . THR A 1 123 ? -0.804 0.613 29.133 1.00 85.56 123 THR A O 1
ATOM 1027 N N . THR A 1 124 ? 0.486 2.172 30.109 1.00 84.06 124 THR A N 1
ATOM 1028 C CA . THR A 1 124 ? 1.409 1.245 30.767 1.00 84.06 124 THR A CA 1
ATOM 1029 C C . THR A 1 124 ? 0.730 0.523 31.935 1.00 84.06 124 THR A C 1
ATOM 1031 O O . THR A 1 124 ? -0.329 0.918 32.431 1.00 84.06 124 THR A O 1
ATOM 1034 N N . SER A 1 125 ? 1.380 -0.529 32.438 1.00 85.06 125 SER A N 1
ATOM 1035 C CA . SER A 1 125 ? 0.893 -1.317 33.577 1.00 85.06 125 SER A CA 1
ATOM 1036 C C . SER A 1 125 ? 0.719 -0.504 34.868 1.00 85.06 125 SER A C 1
ATOM 1038 O O . SER A 1 125 ? -0.064 -0.899 35.728 1.00 85.06 125 SER A O 1
ATOM 1040 N N . ASP A 1 126 ? 1.440 0.613 35.019 1.00 91.38 126 ASP A N 1
ATOM 1041 C CA . ASP A 1 126 ? 1.330 1.525 36.167 1.00 91.38 126 ASP A CA 1
ATOM 1042 C C . ASP A 1 126 ? 0.273 2.632 35.979 1.00 91.38 126 ASP A C 1
ATOM 1044 O O . ASP A 1 126 ? 0.062 3.448 36.877 1.00 91.38 126 ASP A O 1
ATOM 1048 N N . GLY A 1 127 ? -0.429 2.634 34.840 1.00 86.31 127 GLY A N 1
ATOM 1049 C CA . GLY A 1 127 ? -1.491 3.585 34.518 1.00 86.31 1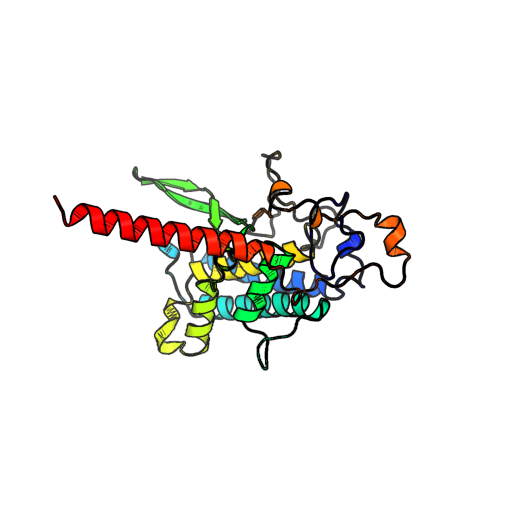27 GLY A CA 1
ATOM 1050 C C . GLY A 1 127 ? -1.008 4.909 33.924 1.00 86.31 127 GLY A C 1
ATOM 1051 O O . GLY A 1 127 ? -1.836 5.800 33.715 1.00 86.31 127 GLY A O 1
ATOM 1052 N N . SER A 1 128 ? 0.290 5.064 33.644 1.00 90.19 128 SER A N 1
ATOM 1053 C CA . SER A 1 128 ? 0.793 6.223 32.906 1.00 90.19 128 SER A CA 1
ATOM 1054 C C . SER A 1 128 ? 0.458 6.136 31.409 1.00 90.19 128 SER A C 1
ATOM 1056 O O . SER A 1 128 ? 0.212 5.065 30.851 1.00 90.19 128 SER A O 1
ATOM 1058 N N . VAL A 1 129 ? 0.342 7.303 30.769 1.00 89.69 129 VAL A N 1
ATOM 1059 C CA . VAL A 1 129 ? 0.020 7.421 29.340 1.00 89.69 129 VAL A CA 1
ATOM 1060 C C . VAL A 1 129 ? 1.283 7.783 28.583 1.00 89.69 129 VAL A C 1
ATOM 1062 O O . VAL A 1 129 ? 1.911 8.801 28.876 1.00 89.69 129 VAL A O 1
ATOM 1065 N N . GLU A 1 130 ? 1.598 6.985 27.572 1.00 90.62 130 GLU A N 1
ATOM 1066 C CA . GLU A 1 130 ? 2.720 7.198 26.667 1.00 90.62 130 GLU A CA 1
ATOM 1067 C C . GLU A 1 130 ? 2.218 7.330 25.226 1.00 90.62 130 GLU A C 1
ATOM 1069 O O . GLU A 1 130 ? 1.207 6.736 24.846 1.00 90.62 130 GLU A O 1
ATOM 1074 N N . TYR A 1 131 ? 2.935 8.115 24.419 1.00 88.81 131 TYR A N 1
ATOM 1075 C CA . TYR A 1 131 ? 2.676 8.260 22.988 1.00 88.81 131 TYR A CA 1
ATOM 1076 C C . TYR A 1 131 ? 3.860 7.700 22.214 1.00 88.81 131 TYR A C 1
ATOM 1078 O O . TYR A 1 131 ? 4.949 8.274 22.212 1.00 88.81 131 TYR A O 1
ATOM 1086 N N . GLY A 1 132 ? 3.633 6.552 21.587 1.00 90.06 132 GLY A N 1
ATOM 1087 C CA . GLY A 1 132 ? 4.627 5.818 20.827 1.00 90.06 132 GLY A CA 1
ATOM 1088 C C . GLY A 1 132 ? 4.279 5.742 19.346 1.00 90.06 132 GLY A C 1
ATOM 1089 O O . GLY A 1 132 ? 3.758 6.681 18.736 1.00 90.06 132 GLY A O 1
ATOM 1090 N N . LYS A 1 133 ? 4.601 4.588 18.768 1.00 91.75 133 LYS A N 1
ATOM 1091 C CA . LYS A 1 133 ? 4.403 4.258 17.361 1.00 91.75 133 LYS A CA 1
ATOM 1092 C C . LYS A 1 133 ? 3.590 2.975 17.266 1.00 91.75 133 LYS A C 1
ATOM 1094 O O . LYS A 1 133 ? 3.890 2.020 17.977 1.00 91.75 133 LYS A O 1
ATOM 1099 N N . TYR A 1 134 ? 2.620 2.948 16.363 1.00 95.06 134 TYR A N 1
ATOM 1100 C CA . TYR A 1 134 ? 1.978 1.714 15.929 1.00 95.06 134 TYR A CA 1
ATOM 1101 C C . TYR A 1 134 ? 2.581 1.296 14.596 1.00 95.06 134 TYR A C 1
ATOM 1103 O O . TYR A 1 134 ? 2.452 2.001 13.593 1.00 95.06 134 TYR A O 1
ATOM 1111 N N . GLU A 1 135 ? 3.309 0.185 14.613 1.00 96.50 135 GLU A N 1
ATOM 1112 C CA . GLU A 1 135 ? 4.021 -0.338 13.453 1.00 96.50 135 GLU A CA 1
ATOM 1113 C C . GLU A 1 135 ? 3.303 -1.572 12.911 1.00 96.50 135 GLU A C 1
ATOM 1115 O O . GLU A 1 135 ? 2.946 -2.470 13.670 1.00 96.50 135 GLU A O 1
ATOM 1120 N N . PHE A 1 136 ? 3.112 -1.635 11.597 1.00 98.00 136 PHE A N 1
ATOM 1121 C CA . PHE A 1 136 ? 2.443 -2.760 10.949 1.00 98.00 136 PHE A CA 1
ATOM 1122 C C . PHE A 1 136 ? 2.965 -2.981 9.527 1.00 98.00 136 PHE A C 1
ATOM 1124 O O . PHE A 1 136 ? 3.538 -2.086 8.899 1.00 98.00 136 PHE A O 1
ATOM 1131 N N . PHE A 1 137 ? 2.745 -4.188 9.008 1.00 98.44 137 PHE A N 1
ATOM 1132 C CA . PHE A 1 137 ? 3.201 -4.634 7.692 1.00 98.44 137 PHE A CA 1
ATOM 1133 C C . PHE A 1 137 ? 1.984 -5.028 6.843 1.00 98.44 137 PHE A C 1
ATOM 1135 O O . PHE A 1 137 ? 1.543 -6.177 6.889 1.00 98.44 137 PHE A O 1
ATOM 1142 N N . PRO A 1 138 ? 1.410 -4.108 6.044 1.00 98.25 138 PRO A N 1
ATOM 1143 C CA . PRO A 1 138 ? 0.120 -4.346 5.388 1.00 98.25 138 PRO A CA 1
ATOM 1144 C C . PRO A 1 138 ? 0.089 -5.562 4.450 1.00 98.25 138 PRO A C 1
ATOM 1146 O O . PRO A 1 138 ? -0.982 -6.101 4.170 1.00 98.25 138 PRO A O 1
ATOM 1149 N N . PHE A 1 139 ? 1.251 -5.969 3.935 1.00 98.50 139 PHE A N 1
ATOM 1150 C CA . PHE A 1 139 ? 1.412 -7.098 3.023 1.00 98.50 139 PHE A CA 1
ATOM 1151 C C . PHE A 1 139 ? 2.312 -8.202 3.590 1.00 98.50 139 PHE A C 1
ATOM 1153 O O . PHE A 1 139 ? 2.823 -8.993 2.805 1.00 98.50 139 PHE A O 1
ATOM 1160 N N . GLU A 1 140 ? 2.520 -8.286 4.909 1.00 98.00 140 GLU A N 1
ATOM 1161 C CA . GLU A 1 140 ? 3.359 -9.335 5.526 1.00 98.00 140 GLU A CA 1
ATOM 1162 C C . GLU A 1 140 ? 3.013 -10.735 5.001 1.00 98.00 140 GLU A C 1
ATOM 1164 O O . GLU A 1 140 ? 3.883 -11.486 4.557 1.00 98.00 140 GLU A O 1
ATOM 1169 N N . ASP A 1 141 ? 1.712 -11.023 4.917 1.00 97.38 141 ASP A N 1
ATOM 1170 C CA . ASP A 1 141 ? 1.164 -12.280 4.414 1.00 97.38 141 ASP A CA 1
ATOM 1171 C C . ASP A 1 141 ? 1.602 -12.633 2.983 1.00 97.38 141 ASP A C 1
ATOM 1173 O O . ASP A 1 141 ? 1.629 -13.812 2.625 1.00 97.38 141 ASP A O 1
ATOM 1177 N N . PHE A 1 142 ? 1.983 -11.659 2.146 1.00 97.25 142 PHE A N 1
ATOM 1178 C CA . PHE A 1 142 ? 2.504 -11.945 0.805 1.00 97.25 142 PHE A CA 1
ATOM 1179 C C . PHE A 1 142 ? 3.823 -12.719 0.862 1.00 97.25 142 PHE A C 1
ATOM 1181 O O . PHE A 1 142 ? 4.046 -13.571 0.000 1.00 97.25 142 PHE A O 1
ATOM 1188 N N . GLY A 1 143 ? 4.644 -12.482 1.891 1.00 94.81 143 GLY A N 1
ATOM 1189 C CA . GLY A 1 143 ? 5.911 -13.182 2.106 1.00 94.81 143 GLY A CA 1
ATOM 1190 C C . GLY A 1 143 ? 5.733 -14.677 2.377 1.00 94.81 143 GLY A C 1
ATOM 1191 O O . GLY A 1 143 ? 6.625 -15.459 2.077 1.00 94.81 143 GLY A O 1
ATOM 1192 N N . ILE A 1 144 ? 4.555 -15.083 2.862 1.00 95.06 144 ILE A N 1
ATOM 1193 C CA . ILE A 1 144 ? 4.163 -16.486 3.075 1.00 95.06 144 ILE A CA 1
ATOM 1194 C C . ILE A 1 144 ? 3.024 -16.921 2.137 1.00 95.06 144 ILE A C 1
ATOM 1196 O O . ILE A 1 144 ? 2.294 -17.872 2.413 1.00 95.06 144 ILE A O 1
ATOM 1200 N N . ASN A 1 145 ? 2.848 -16.209 1.015 1.00 94.12 145 ASN A N 1
ATOM 1201 C CA . ASN A 1 145 ? 1.865 -16.500 -0.033 1.00 94.12 145 ASN A CA 1
ATOM 1202 C C . ASN A 1 145 ? 0.392 -16.566 0.455 1.00 94.12 145 ASN A C 1
ATOM 1204 O O . ASN A 1 145 ? -0.455 -17.234 -0.154 1.00 94.12 145 ASN A O 1
ATOM 1208 N N . LYS A 1 146 ? 0.050 -15.825 1.513 1.00 95.50 146 LYS A N 1
ATOM 1209 C CA . LYS A 1 146 ? -1.306 -15.672 2.067 1.00 95.50 146 LYS A CA 1
ATOM 1210 C C . LYS A 1 146 ? -1.928 -14.318 1.709 1.00 95.50 146 LYS A C 1
ATOM 1212 O O . LYS A 1 146 ? -1.293 -13.441 1.125 1.00 95.50 146 LYS A O 1
ATOM 1217 N N . LYS A 1 147 ? -3.230 -14.182 1.980 1.00 94.94 147 LYS A N 1
ATOM 1218 C CA . LYS A 1 147 ? -3.989 -12.942 1.762 1.00 94.94 147 LYS A CA 1
ATOM 1219 C C . LYS A 1 147 ? -4.044 -12.146 3.069 1.00 94.94 147 LYS A C 1
ATOM 1221 O O . LYS A 1 147 ? -4.465 -12.742 4.059 1.00 94.94 147 LYS A O 1
ATOM 1226 N N . PRO A 1 148 ? -3.776 -10.830 3.046 1.00 97.44 148 PRO A N 1
ATOM 1227 C CA . PRO A 1 148 ? -3.910 -9.987 4.226 1.00 97.44 148 PRO A CA 1
ATOM 1228 C C . PRO A 1 148 ? -5.304 -10.049 4.850 1.00 97.44 148 PRO A C 1
ATOM 1230 O O . PRO A 1 148 ? -6.310 -10.033 4.128 1.00 97.44 148 PRO A O 1
ATOM 1233 N N . GLN A 1 149 ? -5.369 -10.087 6.181 1.00 96.94 149 GLN A N 1
ATOM 1234 C CA . GLN A 1 149 ? -6.627 -10.151 6.935 1.00 96.94 149 GLN A CA 1
ATOM 1235 C C . GLN A 1 149 ? -7.577 -8.995 6.590 1.00 96.94 149 GLN A C 1
ATOM 1237 O O . GLN A 1 149 ? -8.750 -9.237 6.308 1.00 96.94 149 GLN A O 1
ATOM 1242 N N . TRP A 1 150 ? -7.073 -7.761 6.500 1.00 98.25 150 TRP A N 1
ATOM 1243 C CA . TRP A 1 150 ? -7.881 -6.584 6.151 1.00 98.25 150 TRP A CA 1
ATOM 1244 C C . TRP A 1 150 ? -8.549 -6.693 4.771 1.00 98.25 150 TRP A C 1
ATOM 1246 O O . TRP A 1 150 ? -9.652 -6.186 4.563 1.00 98.25 150 TRP A O 1
ATOM 1256 N N . TYR A 1 151 ? -7.930 -7.402 3.821 1.00 97.88 151 TYR A N 1
ATOM 1257 C CA . TYR A 1 151 ? -8.532 -7.636 2.509 1.00 97.88 151 TYR A CA 1
ATOM 1258 C C . TYR A 1 151 ? -9.580 -8.756 2.543 1.00 97.88 151 TYR A C 1
ATOM 1260 O O . TYR A 1 151 ? -10.565 -8.724 1.799 1.00 97.88 151 TYR A O 1
ATOM 1268 N N . GLN A 1 152 ? -9.387 -9.765 3.395 1.00 97.62 152 GLN A N 1
ATOM 1269 C CA . GLN A 1 152 ? -10.413 -10.782 3.639 1.00 97.62 152 GLN A CA 1
ATOM 1270 C C . GLN A 1 152 ? -11.654 -10.131 4.262 1.00 97.62 152 GLN A C 1
ATOM 1272 O O . GLN A 1 152 ? -12.747 -10.299 3.722 1.00 97.62 152 GLN A O 1
ATOM 1277 N N . ALA A 1 153 ? -11.452 -9.274 5.267 1.00 97.94 153 ALA A N 1
ATOM 1278 C CA . ALA A 1 153 ? -12.497 -8.459 5.878 1.00 97.94 153 ALA A CA 1
ATOM 1279 C C . ALA A 1 153 ? -13.251 -7.612 4.850 1.00 97.94 153 ALA A C 1
ATOM 1281 O O . ALA A 1 153 ? -14.476 -7.674 4.765 1.00 97.94 153 ALA A O 1
ATOM 1282 N N . TYR A 1 154 ? -12.532 -6.895 3.981 1.00 98.00 154 TYR A N 1
ATOM 1283 C CA . TYR A 1 154 ? -13.142 -6.160 2.870 1.00 98.00 154 TYR A CA 1
ATOM 1284 C C . TYR A 1 154 ? -14.090 -7.024 2.029 1.00 98.00 154 TYR A C 1
ATOM 1286 O O . TYR A 1 154 ? -15.205 -6.595 1.731 1.00 98.00 154 TYR A O 1
ATOM 1294 N N . ASN A 1 155 ? -13.677 -8.240 1.655 1.00 96.88 155 ASN A N 1
ATOM 1295 C CA . ASN A 1 155 ? -14.534 -9.126 0.871 1.00 96.88 155 ASN A CA 1
ATOM 1296 C C . ASN A 1 155 ? -15.753 -9.594 1.669 1.00 96.88 155 ASN A C 1
ATOM 1298 O O . ASN A 1 155 ? -16.850 -9.618 1.114 1.00 96.88 155 ASN A O 1
ATOM 1302 N N . HIS A 1 156 ? -15.588 -9.927 2.950 1.00 97.56 156 HIS A N 1
ATOM 1303 C CA . HIS A 1 156 ? -16.703 -10.325 3.805 1.00 97.56 156 HIS A CA 1
ATOM 1304 C C . HIS A 1 156 ? -17.737 -9.205 3.923 1.00 97.56 156 HIS A C 1
ATOM 1306 O O . HIS A 1 156 ? -18.891 -9.418 3.558 1.00 97.56 156 HIS A O 1
ATOM 1312 N N . VAL A 1 157 ? -17.334 -7.987 4.306 1.00 97.06 157 VAL A N 1
ATOM 1313 C CA . VAL A 1 157 ? -18.298 -6.888 4.496 1.00 97.06 157 VAL A CA 1
ATOM 1314 C C . VAL A 1 157 ? -18.907 -6.417 3.170 1.00 97.06 157 VAL A C 1
ATOM 1316 O O . VAL A 1 157 ? -20.059 -5.990 3.126 1.00 97.06 157 VAL A O 1
ATOM 1319 N N . LYS A 1 158 ? -18.176 -6.525 2.053 1.00 94.88 158 LYS A N 1
ATOM 1320 C CA . LYS A 1 158 ? -18.706 -6.238 0.708 1.00 94.88 158 LYS A CA 1
ATOM 1321 C C . LYS A 1 158 ? -19.850 -7.176 0.311 1.00 94.88 158 LYS A C 1
ATOM 1323 O O . LYS A 1 158 ? -20.752 -6.746 -0.409 1.00 94.88 158 LYS A O 1
ATOM 1328 N N . HIS A 1 159 ? -19.794 -8.441 0.723 1.00 94.88 159 HIS A N 1
ATOM 1329 C CA . HIS A 1 159 ? -20.784 -9.456 0.358 1.00 94.88 159 HIS A CA 1
ATOM 1330 C C . HIS A 1 159 ? -21.886 -9.638 1.408 1.00 94.88 159 HIS A C 1
ATOM 1332 O O . HIS A 1 159 ? -23.019 -9.927 1.030 1.00 94.88 159 HIS A O 1
ATOM 1338 N N . ASP A 1 160 ? -21.578 -9.426 2.686 1.00 95.69 160 ASP A N 1
ATOM 1339 C CA . ASP A 1 160 ? -22.501 -9.569 3.811 1.00 95.69 160 ASP A CA 1
ATOM 1340 C C . ASP A 1 160 ? -22.276 -8.465 4.853 1.00 95.69 160 ASP A C 1
ATOM 1342 O O . ASP A 1 160 ? -21.772 -8.689 5.949 1.00 95.69 160 ASP A O 1
ATOM 1346 N N . ARG A 1 161 ? -22.641 -7.227 4.515 1.00 94.12 161 ARG A N 1
ATOM 1347 C CA . ARG A 1 161 ? -22.510 -6.113 5.464 1.00 94.12 161 ARG A CA 1
ATOM 1348 C C . ARG A 1 161 ? -23.361 -6.308 6.720 1.00 94.12 161 ARG A C 1
ATOM 1350 O O . ARG A 1 161 ? -22.957 -5.850 7.778 1.00 94.12 161 ARG A O 1
ATOM 1357 N N . GLU A 1 162 ? -24.535 -6.924 6.599 1.00 94.62 162 GLU A N 1
ATOM 1358 C CA . GLU A 1 162 ? -25.465 -7.080 7.724 1.00 94.62 162 GLU A CA 1
ATOM 1359 C C . GLU A 1 162 ? -24.875 -7.987 8.809 1.00 94.62 162 GLU A C 1
ATOM 1361 O O . GLU A 1 162 ? -24.946 -7.657 9.988 1.00 94.62 162 GLU A O 1
ATOM 1366 N N . GLY A 1 163 ? -24.256 -9.102 8.405 1.00 96.19 163 GLY A N 1
ATOM 1367 C CA . GLY A 1 163 ? -23.664 -10.069 9.324 1.00 96.19 163 GLY A CA 1
ATOM 1368 C C . GLY A 1 163 ? -22.187 -9.850 9.649 1.00 96.19 163 GLY A C 1
ATOM 1369 O O . GLY A 1 163 ? -21.676 -10.585 10.489 1.00 96.19 163 GLY A O 1
ATOM 1370 N N . LYS A 1 164 ? -21.499 -8.923 8.960 1.00 97.81 164 LYS A N 1
ATOM 1371 C CA . LYS A 1 164 ? -20.034 -8.743 9.039 1.00 97.81 164 LYS A CA 1
ATOM 1372 C C . LYS A 1 164 ? -19.562 -7.305 9.213 1.00 97.81 164 LYS A C 1
ATOM 1374 O O . LYS A 1 164 ? -18.388 -7.016 8.976 1.00 97.81 164 LYS A O 1
ATOM 1379 N N . LEU A 1 165 ? -20.438 -6.370 9.586 1.00 98.00 165 LEU A N 1
ATOM 1380 C CA . LEU A 1 165 ? -20.055 -4.962 9.750 1.00 98.00 165 LEU A CA 1
ATOM 1381 C C . LEU A 1 165 ? -18.895 -4.781 10.744 1.00 98.00 165 LEU A C 1
ATOM 1383 O O . LEU A 1 165 ? -18.088 -3.873 10.569 1.00 98.00 165 LEU A O 1
ATOM 1387 N N . GLU A 1 166 ? -18.781 -5.651 11.744 1.00 98.31 166 GLU A N 1
ATOM 1388 C CA . GLU A 1 166 ? -17.705 -5.661 12.733 1.00 98.31 166 GLU A CA 1
ATOM 1389 C C . GLU A 1 166 ? -16.310 -5.885 12.138 1.00 98.31 166 GLU A C 1
ATOM 1391 O O . GLU A 1 166 ? -15.317 -5.451 12.718 1.00 98.31 166 GLU A O 1
ATOM 1396 N N . GLU A 1 167 ? -16.210 -6.502 10.957 1.00 98.44 167 GLU A N 1
ATOM 1397 C CA . GLU A 1 167 ? -14.933 -6.647 10.255 1.00 98.44 167 GLU A CA 1
ATOM 1398 C C . GLU A 1 167 ? -14.509 -5.337 9.564 1.00 98.44 167 GLU A C 1
ATOM 1400 O O . GLU A 1 167 ? -13.331 -5.143 9.261 1.00 98.44 167 GLU A O 1
ATOM 1405 N N . ALA A 1 168 ? -15.425 -4.378 9.387 1.00 98.25 168 ALA A N 1
ATOM 1406 C CA . ALA A 1 168 ? -15.097 -3.004 9.017 1.00 98.25 168 ALA A CA 1
ATOM 1407 C C . ALA A 1 168 ? -14.661 -2.188 10.244 1.00 98.25 168 ALA A C 1
ATOM 1409 O O . ALA A 1 168 ? -15.251 -1.156 10.582 1.00 98.25 168 ALA A O 1
ATOM 1410 N N . ASN A 1 169 ? -13.627 -2.686 10.918 1.00 98.62 169 ASN A N 1
ATOM 1411 C CA . ASN A 1 169 ? -13.075 -2.093 12.123 1.00 98.62 169 ASN A CA 1
ATOM 1412 C C . ASN A 1 169 ? -11.905 -1.136 11.844 1.00 98.62 169 ASN A C 1
ATOM 1414 O O . ASN A 1 169 ? -11.424 -0.991 10.713 1.00 98.62 169 ASN A O 1
ATOM 1418 N N . PHE A 1 170 ? -11.486 -0.444 12.899 1.00 98.50 170 PHE A N 1
ATOM 1419 C CA . PHE A 1 170 ? -10.443 0.569 12.864 1.00 98.50 170 PHE A CA 1
ATOM 1420 C C . PHE A 1 170 ? -9.096 0.001 12.416 1.00 98.50 170 PHE A C 1
ATOM 1422 O O . PHE A 1 170 ? -8.449 0.591 11.551 1.00 98.50 170 PHE A O 1
ATOM 1429 N N . GLU A 1 171 ? -8.728 -1.176 12.920 1.00 98.56 171 GLU A N 1
ATOM 1430 C CA . GLU A 1 171 ? -7.498 -1.873 12.544 1.00 98.56 171 GLU A CA 1
ATOM 1431 C C . GLU A 1 171 ? -7.437 -2.162 11.040 1.00 98.56 171 GLU A C 1
ATOM 1433 O O . GLU A 1 171 ? -6.504 -1.739 10.354 1.00 98.56 171 GLU A O 1
ATOM 1438 N N . ASN A 1 172 ? -8.470 -2.809 10.494 1.00 98.75 172 ASN A N 1
ATOM 1439 C CA . ASN A 1 172 ? -8.534 -3.146 9.074 1.00 98.75 172 ASN A CA 1
ATOM 1440 C C . ASN A 1 172 ? -8.505 -1.892 8.190 1.00 98.75 172 ASN A C 1
ATOM 1442 O O . ASN A 1 172 ? -7.914 -1.912 7.109 1.00 98.75 172 ASN A O 1
ATOM 1446 N N . CYS A 1 173 ? -9.097 -0.784 8.645 1.00 98.69 173 CYS A N 1
ATOM 1447 C CA . CYS A 1 173 ? -9.015 0.493 7.940 1.00 98.69 173 CYS A CA 1
ATOM 1448 C C . CYS A 1 173 ? -7.594 1.067 7.944 1.00 98.69 173 CYS A C 1
ATOM 1450 O O . CYS A 1 173 ? -7.102 1.437 6.878 1.00 98.69 173 CYS A O 1
ATOM 1452 N N . ILE A 1 174 ? -6.922 1.122 9.100 1.00 98.31 174 ILE A N 1
ATOM 1453 C CA . ILE A 1 174 ? -5.531 1.596 9.207 1.00 98.31 174 ILE A CA 1
ATOM 1454 C C . ILE A 1 174 ? -4.622 0.764 8.298 1.00 98.31 174 ILE A C 1
ATOM 1456 O O . ILE A 1 174 ? -3.877 1.330 7.493 1.00 98.31 174 ILE A O 1
ATOM 1460 N N . GLN A 1 175 ? -4.742 -0.566 8.361 1.00 98.69 175 GLN A N 1
ATOM 1461 C CA . GLN A 1 175 ? -3.952 -1.473 7.533 1.00 98.69 175 GLN A CA 1
ATOM 1462 C C . GLN A 1 175 ? -4.216 -1.262 6.036 1.00 98.69 175 GLN A C 1
ATOM 1464 O O . GLN A 1 175 ? -3.268 -1.133 5.261 1.00 98.69 175 GLN A O 1
ATOM 1469 N N . ALA A 1 176 ? -5.482 -1.142 5.618 1.00 98.75 176 ALA A N 1
ATOM 1470 C CA . ALA A 1 176 ? -5.837 -0.919 4.218 1.00 98.75 176 ALA A CA 1
ATOM 1471 C C . ALA A 1 176 ? -5.360 0.444 3.683 1.00 98.75 176 ALA A C 1
ATOM 1473 O O . ALA A 1 176 ? -4.908 0.523 2.540 1.00 98.75 176 ALA A O 1
ATOM 1474 N N . VAL A 1 177 ? -5.421 1.524 4.476 1.00 98.62 177 VAL A N 1
ATOM 1475 C CA . VAL A 1 177 ? -4.885 2.831 4.048 1.00 98.62 177 VAL A CA 1
ATOM 1476 C C . VAL A 1 177 ? -3.353 2.800 3.989 1.00 98.62 177 VAL A C 1
ATOM 1478 O O . VAL A 1 177 ? -2.775 3.266 3.004 1.00 98.62 177 VAL A O 1
ATOM 1481 N N . GLY A 1 178 ? -2.688 2.189 4.975 1.00 98.06 178 GLY A N 1
ATOM 1482 C CA . GLY A 1 178 ? -1.236 1.981 4.952 1.00 98.06 178 GLY A CA 1
ATOM 1483 C C . GLY A 1 178 ? -0.774 1.120 3.767 1.00 98.06 178 GLY A C 1
ATOM 1484 O O . GLY A 1 178 ? 0.264 1.396 3.166 1.00 98.06 178 GLY A O 1
ATOM 1485 N N . ALA A 1 179 ? -1.577 0.136 3.350 1.00 98.62 179 ALA A N 1
ATOM 1486 C CA . ALA A 1 179 ? -1.317 -0.681 2.164 1.00 98.62 179 ALA A CA 1
ATOM 1487 C C . ALA A 1 179 ? -1.246 0.157 0.876 1.00 98.62 179 ALA A C 1
ATOM 1489 O O . ALA A 1 179 ? -0.401 -0.096 0.015 1.00 98.62 179 ALA A O 1
ATOM 1490 N N . ILE A 1 180 ? -2.093 1.186 0.744 1.00 98.50 180 ILE A N 1
ATOM 1491 C CA . ILE A 1 180 ? -2.029 2.110 -0.397 1.00 98.50 180 ILE A CA 1
ATOM 1492 C C . ILE A 1 180 ? -0.697 2.8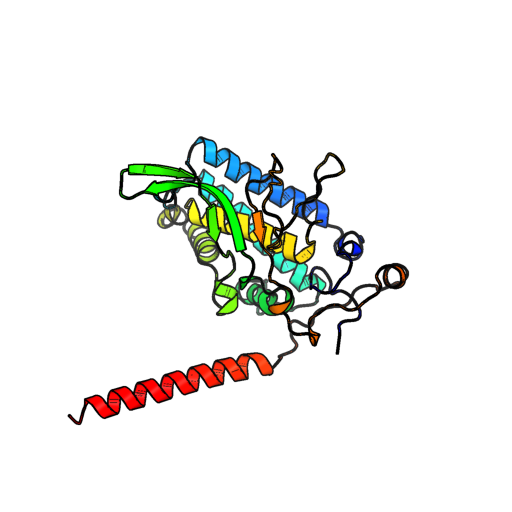58 -0.379 1.00 98.50 180 ILE A C 1
ATOM 1494 O O . ILE A 1 180 ? -0.046 2.927 -1.421 1.00 98.50 180 ILE A O 1
ATOM 1498 N N . LEU A 1 181 ? -0.267 3.365 0.787 1.00 96.56 181 LEU A N 1
ATOM 1499 C CA . LEU A 1 181 ? 1.017 4.059 0.923 1.00 96.56 181 LEU A CA 1
ATOM 1500 C C . LEU A 1 181 ? 2.186 3.159 0.504 1.00 96.56 181 LEU A C 1
ATOM 1502 O O . LEU A 1 181 ? 3.021 3.573 -0.301 1.00 96.56 181 LEU A O 1
ATOM 1506 N N . ALA A 1 182 ? 2.214 1.915 0.993 1.00 97.56 182 ALA A N 1
ATOM 1507 C CA . ALA A 1 182 ? 3.226 0.933 0.610 1.00 97.56 182 ALA A CA 1
ATOM 1508 C C . ALA A 1 182 ? 3.253 0.715 -0.915 1.00 97.56 182 ALA A C 1
ATOM 1510 O O . ALA A 1 182 ? 4.318 0.757 -1.533 1.00 97.56 182 ALA A O 1
ATOM 1511 N N . LEU A 1 183 ? 2.085 0.570 -1.553 1.00 98.50 183 LEU A N 1
ATOM 1512 C CA . LEU A 1 183 ? 1.984 0.377 -3.001 1.00 98.50 183 LEU A CA 1
ATOM 1513 C C . LEU A 1 183 ? 2.437 1.596 -3.806 1.00 98.50 183 LEU A C 1
ATOM 1515 O O . LEU A 1 183 ? 3.207 1.437 -4.756 1.00 98.50 183 LEU A O 1
ATOM 1519 N N . ILE A 1 184 ? 1.993 2.809 -3.468 1.00 95.69 184 ILE A N 1
ATOM 1520 C CA . ILE A 1 184 ? 2.411 4.011 -4.207 1.00 95.69 184 ILE A CA 1
ATOM 1521 C C . ILE A 1 184 ? 3.899 4.304 -3.985 1.00 95.69 184 ILE A C 1
ATOM 1523 O O . ILE A 1 184 ? 4.587 4.700 -4.927 1.00 95.69 184 ILE A O 1
ATOM 1527 N N . TYR A 1 185 ? 4.433 4.042 -2.787 1.00 94.44 185 TYR A N 1
ATOM 1528 C CA . TYR A 1 185 ? 5.863 4.170 -2.527 1.00 94.44 185 TYR A CA 1
ATOM 1529 C C . TYR A 1 185 ? 6.657 3.137 -3.332 1.00 94.44 185 TYR A C 1
ATOM 1531 O O . TYR A 1 185 ? 7.647 3.491 -3.969 1.00 94.44 185 TYR A O 1
ATOM 1539 N N . SER A 1 186 ? 6.197 1.884 -3.397 1.00 95.94 186 SER A N 1
ATOM 1540 C CA . SER A 1 186 ? 6.857 0.835 -4.190 1.00 95.94 186 SER A CA 1
ATOM 1541 C C . SER A 1 186 ? 6.916 1.140 -5.693 1.00 95.94 186 SER A C 1
ATOM 1543 O O . SER A 1 186 ? 7.755 0.590 -6.403 1.00 95.94 186 SER A O 1
ATOM 1545 N N . GLN A 1 187 ? 6.055 2.038 -6.183 1.00 96.25 187 GLN A N 1
ATOM 1546 C CA . GLN A 1 187 ? 6.070 2.518 -7.564 1.00 96.25 187 GLN A CA 1
ATOM 1547 C C . GLN A 1 187 ? 6.944 3.768 -7.732 1.00 96.25 187 GLN A C 1
ATOM 1549 O O . GLN A 1 187 ? 7.658 3.893 -8.720 1.00 96.25 187 GLN A O 1
ATOM 1554 N N . PHE A 1 188 ? 6.879 4.730 -6.807 1.00 92.12 188 PHE A N 1
ATOM 1555 C CA . PHE A 1 188 ? 7.378 6.092 -7.056 1.00 92.12 188 PHE A CA 1
ATOM 1556 C C . PHE A 1 188 ? 8.421 6.588 -6.042 1.00 92.12 188 PHE A C 1
ATOM 1558 O O . PHE A 1 188 ? 8.938 7.700 -6.177 1.00 92.12 188 PHE A O 1
ATOM 1565 N N . GLY A 1 189 ? 8.750 5.791 -5.026 1.00 88.81 189 GLY A N 1
ATOM 1566 C CA . GLY A 1 189 ? 9.619 6.177 -3.914 1.00 88.81 189 GLY A CA 1
ATOM 1567 C C . GLY A 1 189 ? 9.176 7.491 -3.271 1.00 88.81 189 GLY A C 1
ATOM 1568 O O . GLY A 1 189 ? 7.987 7.789 -3.190 1.00 88.81 189 GLY A O 1
ATOM 1569 N N . GLY A 1 190 ? 10.134 8.342 -2.900 1.00 83.56 190 GLY A N 1
ATOM 1570 C CA . GLY A 1 190 ? 9.853 9.674 -2.343 1.00 83.56 190 GLY A CA 1
ATOM 1571 C C . GLY A 1 190 ? 9.146 10.665 -3.287 1.00 83.56 190 GLY A C 1
ATOM 1572 O O . GLY A 1 190 ? 8.869 11.785 -2.876 1.00 83.56 190 GLY A O 1
ATOM 1573 N N . TYR A 1 191 ? 8.850 10.290 -4.540 1.00 83.38 191 TYR A N 1
ATOM 1574 C CA . TYR A 1 191 ? 8.013 11.074 -5.463 1.00 83.38 191 TYR A CA 1
ATOM 1575 C C . TYR A 1 191 ? 6.557 10.570 -5.520 1.00 83.38 191 TYR A C 1
ATOM 1577 O O . TYR A 1 191 ? 5.804 10.977 -6.410 1.00 83.38 191 TYR A O 1
ATOM 1585 N N . CYS A 1 192 ? 6.150 9.659 -4.627 1.00 82.94 192 CYS A N 1
ATOM 1586 C CA . CYS A 1 192 ? 4.766 9.176 -4.561 1.00 82.94 192 CYS A CA 1
ATOM 1587 C C . CYS A 1 192 ? 3.778 10.251 -4.088 1.00 82.94 192 CYS A C 1
ATOM 1589 O O . CYS A 1 192 ? 2.625 10.225 -4.508 1.00 82.94 192 CYS A O 1
ATOM 1591 N N . ILE A 1 193 ? 4.234 11.209 -3.279 1.00 80.19 193 ILE A N 1
ATOM 1592 C CA . ILE A 1 193 ? 3.447 12.339 -2.780 1.00 80.19 193 ILE A CA 1
ATOM 1593 C C . ILE A 1 193 ? 4.242 13.614 -3.076 1.00 80.19 193 ILE A C 1
ATOM 1595 O O . ILE A 1 193 ? 5.367 13.769 -2.606 1.00 80.19 193 ILE A O 1
ATOM 1599 N N . GLU A 1 194 ? 3.676 14.503 -3.892 1.00 62.88 194 GLU A N 1
ATOM 1600 C CA . GLU A 1 194 ? 4.212 15.849 -4.129 1.00 62.88 194 GLU A CA 1
ATOM 1601 C C . GLU A 1 194 ? 3.294 16.855 -3.415 1.00 62.88 194 GLU A C 1
ATOM 1603 O O . GLU A 1 194 ? 2.128 16.975 -3.809 1.00 62.88 194 GLU A O 1
ATOM 1608 N N . PRO A 1 195 ? 3.761 17.551 -2.361 1.00 53.50 195 PRO A N 1
ATOM 1609 C CA . PRO A 1 195 ? 2.983 18.612 -1.739 1.00 53.50 195 PRO A CA 1
ATOM 1610 C C . PRO A 1 195 ? 2.839 19.804 -2.694 1.00 53.50 195 PRO A C 1
ATOM 1612 O O . PRO A 1 195 ? 3.713 20.089 -3.512 1.00 53.50 195 PRO A O 1
ATOM 1615 N N . PHE A 1 196 ? 1.716 20.522 -2.581 1.00 44.72 196 PHE A N 1
ATOM 1616 C CA . PHE A 1 196 ? 1.382 21.675 -3.432 1.00 44.72 196 PHE A CA 1
ATOM 1617 C C . PHE A 1 196 ? 2.374 22.849 -3.310 1.00 44.72 196 PHE A C 1
ATOM 1619 O O . PHE A 1 196 ? 2.411 23.697 -4.200 1.00 44.72 196 PHE A O 1
ATOM 1626 N N . ASN A 1 197 ? 3.198 22.881 -2.257 1.00 43.84 197 ASN A N 1
ATOM 1627 C CA . ASN A 1 197 ? 4.260 23.863 -2.067 1.00 43.84 197 ASN A CA 1
ATOM 1628 C C . ASN A 1 197 ? 5.625 23.172 -2.185 1.00 43.84 197 ASN A C 1
ATOM 1630 O O . ASN A 1 197 ? 6.022 22.385 -1.329 1.00 43.84 197 ASN A O 1
ATOM 1634 N N . ASN A 1 198 ? 6.309 23.457 -3.293 1.00 4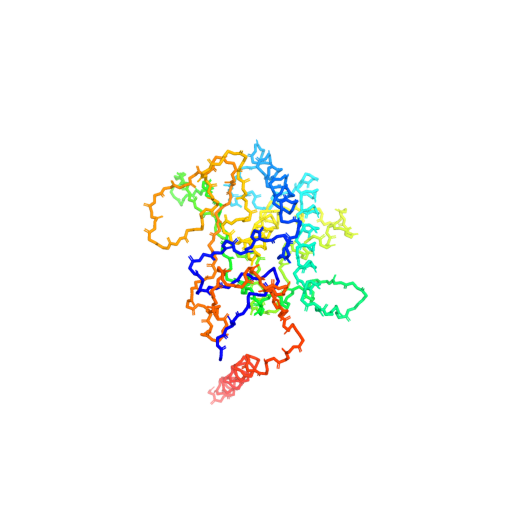8.16 198 ASN A N 1
ATOM 1635 C CA . ASN A 1 198 ? 7.624 22.930 -3.648 1.00 48.16 198 ASN A CA 1
ATOM 1636 C C . ASN A 1 198 ? 8.655 23.154 -2.530 1.00 48.16 198 ASN A C 1
ATOM 1638 O O . ASN A 1 198 ? 9.038 24.293 -2.293 1.00 48.16 198 ASN A O 1
ATOM 1642 N N . ASP A 1 199 ? 9.072 22.063 -1.878 1.00 40.91 199 ASP A N 1
ATOM 1643 C CA . ASP A 1 199 ? 10.457 21.743 -1.459 1.00 40.91 199 ASP A CA 1
ATOM 1644 C C . ASP A 1 199 ? 10.509 20.524 -0.522 1.00 40.91 199 ASP A C 1
ATOM 1646 O O . ASP A 1 199 ? 11.570 19.930 -0.313 1.00 40.91 199 ASP A O 1
ATOM 1650 N N . TRP A 1 200 ? 9.360 20.079 -0.015 1.00 44.00 200 TRP A N 1
ATOM 1651 C CA . TRP A 1 200 ? 9.273 18.886 0.815 1.00 44.00 200 TRP A CA 1
ATOM 1652 C C . TRP A 1 200 ? 8.904 17.652 -0.018 1.00 44.00 200 TRP A C 1
ATOM 1654 O O . TRP A 1 200 ? 8.025 17.692 -0.875 1.00 44.00 200 TRP A O 1
ATOM 1664 N N . LYS A 1 201 ? 9.624 16.550 0.188 1.00 51.31 201 LYS A N 1
ATOM 1665 C CA . LYS A 1 201 ? 9.327 15.232 -0.393 1.00 51.31 201 LYS A CA 1
ATOM 1666 C C . LYS A 1 201 ? 8.892 14.327 0.747 1.00 51.31 201 LYS A C 1
ATOM 1668 O O . LYS A 1 201 ? 9.371 14.516 1.862 1.00 51.31 201 LYS A O 1
ATOM 1673 N N . LEU A 1 202 ? 8.087 13.301 0.476 1.00 56.59 202 LEU A N 1
ATOM 1674 C CA . LEU A 1 202 ? 7.939 12.221 1.449 1.00 56.59 202 LEU A CA 1
ATOM 1675 C C . LEU A 1 202 ? 9.318 11.564 1.639 1.00 56.59 202 LEU A C 1
ATOM 1677 O O . LEU A 1 202 ? 9.825 10.885 0.740 1.00 56.59 202 LEU A O 1
ATOM 1681 N N . TYR A 1 203 ? 9.950 11.806 2.785 1.00 52.88 203 TYR A N 1
ATOM 1682 C CA . TYR A 1 203 ? 11.204 11.159 3.147 1.00 52.88 203 TYR A CA 1
ATOM 1683 C C . TYR A 1 203 ? 10.881 9.819 3.806 1.00 52.88 203 TYR A C 1
ATOM 1685 O O . TYR A 1 203 ? 10.185 9.774 4.815 1.00 52.88 203 TYR A O 1
ATOM 1693 N N . ALA A 1 204 ? 11.386 8.724 3.236 1.00 52.53 204 ALA A N 1
ATOM 1694 C CA . ALA A 1 204 ? 11.437 7.468 3.975 1.00 52.53 204 ALA A CA 1
ATOM 1695 C C . ALA A 1 204 ? 12.507 7.573 5.059 1.00 52.53 204 ALA A C 1
ATOM 1697 O O . ALA A 1 204 ? 13.568 8.166 4.835 1.00 52.53 204 ALA A O 1
ATOM 1698 N N . ILE A 1 205 ? 12.230 6.982 6.216 1.00 52.72 205 ILE A N 1
ATOM 1699 C CA . ILE A 1 205 ? 13.196 6.917 7.306 1.00 52.72 205 ILE A CA 1
ATOM 1700 C C . ILE A 1 205 ? 14.251 5.877 6.922 1.00 52.72 205 ILE A C 1
ATOM 1702 O O . ILE A 1 205 ? 13.971 4.683 6.852 1.00 52.72 205 ILE A O 1
ATOM 1706 N N . THR A 1 206 ? 15.465 6.342 6.643 1.00 49.62 206 THR A N 1
ATOM 1707 C CA . THR A 1 206 ? 16.682 5.520 6.658 1.00 49.62 206 THR A CA 1
ATOM 1708 C C . THR A 1 206 ? 17.295 5.630 8.052 1.00 49.62 206 THR A C 1
ATOM 1710 O O . THR A 1 206 ? 17.231 6.714 8.631 1.00 49.62 206 THR A O 1
ATOM 1713 N N . GLU A 1 207 ? 17.874 4.547 8.580 1.00 46.06 207 GLU A N 1
ATOM 1714 C CA . GLU A 1 207 ? 18.273 4.372 9.997 1.00 46.06 207 GLU A CA 1
ATOM 1715 C C . GLU A 1 207 ? 19.106 5.518 10.616 1.00 46.06 207 GLU A C 1
ATOM 1717 O O . GLU A 1 207 ? 19.114 5.670 11.833 1.00 46.06 207 GLU A O 1
ATOM 1722 N N . ASP A 1 208 ? 19.716 6.386 9.806 1.00 34.53 208 ASP A N 1
ATOM 1723 C CA . ASP A 1 208 ? 20.641 7.432 10.254 1.00 34.53 208 ASP A CA 1
ATOM 1724 C C . ASP A 1 208 ? 20.037 8.833 10.474 1.00 34.53 208 ASP A C 1
ATOM 1726 O O . ASP A 1 208 ? 20.788 9.786 10.688 1.00 34.53 208 ASP A O 1
ATOM 1730 N N . ARG A 1 209 ? 18.709 9.027 10.416 1.00 35.53 209 ARG A N 1
ATOM 1731 C CA . ARG A 1 209 ? 18.102 10.348 10.702 1.00 35.53 209 ARG A CA 1
ATOM 1732 C C . ARG A 1 209 ? 17.033 10.288 11.782 1.00 35.53 209 ARG A C 1
ATOM 1734 O O . ARG A 1 209 ? 15.840 10.224 11.505 1.00 35.53 209 ARG A O 1
ATOM 1741 N N . TYR A 1 210 ? 17.504 10.371 13.021 1.00 36.22 210 TYR A N 1
ATOM 1742 C CA . TYR A 1 210 ? 16.710 10.742 14.186 1.00 36.22 210 TYR A CA 1
ATOM 1743 C C .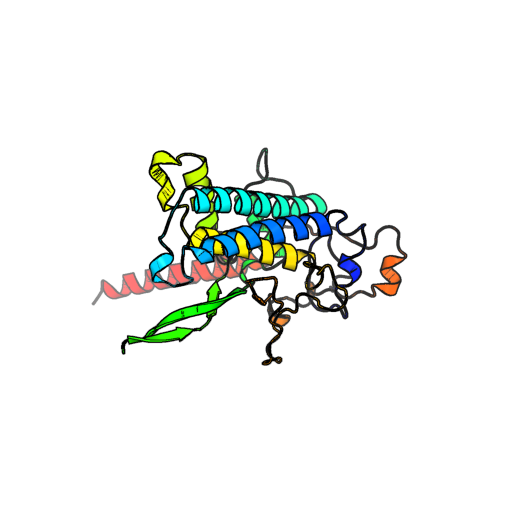 TYR A 1 210 ? 16.677 12.274 14.259 1.00 36.22 210 TYR A C 1
ATOM 1745 O O . TYR A 1 210 ? 17.526 12.870 14.902 1.00 36.22 210 TYR A O 1
ATOM 1753 N N . ASP A 1 211 ? 15.805 12.897 13.463 1.00 32.75 211 ASP A N 1
ATOM 1754 C CA . ASP A 1 211 ? 15.216 14.221 13.714 1.00 32.75 211 ASP A CA 1
ATOM 1755 C C . ASP A 1 211 ? 14.161 14.519 12.637 1.00 32.75 211 ASP A C 1
ATOM 1757 O O . ASP A 1 211 ? 14.351 14.271 11.443 1.00 32.75 211 ASP A O 1
ATOM 1761 N N . GLY A 1 212 ? 12.999 14.965 13.112 1.00 37.25 212 GLY A N 1
ATOM 1762 C CA . GLY A 1 212 ? 11.703 14.813 12.469 1.00 37.25 212 GLY A CA 1
ATOM 1763 C C . GLY A 1 212 ? 11.484 15.613 11.190 1.00 37.25 212 GLY A C 1
ATOM 1764 O O . GLY A 1 212 ? 11.777 16.801 11.083 1.00 37.25 212 GLY A O 1
ATOM 1765 N N . ILE A 1 213 ? 10.824 14.944 10.256 1.00 35.38 213 ILE A N 1
ATOM 1766 C CA . ILE A 1 213 ? 10.089 15.540 9.150 1.00 35.38 213 ILE A CA 1
ATOM 1767 C C . ILE A 1 213 ? 8.626 15.166 9.422 1.00 35.38 213 ILE A C 1
ATOM 1769 O O . ILE A 1 213 ? 8.066 14.242 8.844 1.00 35.38 213 ILE A O 1
ATOM 1773 N N . PHE A 1 214 ? 8.031 15.855 10.403 1.00 34.31 214 PHE A N 1
ATOM 1774 C CA . PHE A 1 214 ? 6.580 15.907 10.562 1.00 34.31 214 PHE A CA 1
ATOM 1775 C C . PHE A 1 214 ? 6.068 16.772 9.411 1.00 34.31 214 PHE A C 1
ATOM 1777 O O . PHE A 1 214 ? 6.077 18.000 9.494 1.00 34.31 214 PHE A O 1
ATOM 1784 N N . ASP A 1 215 ? 5.731 16.139 8.292 1.00 45.34 215 ASP A N 1
ATOM 1785 C CA . ASP A 1 215 ? 4.964 16.816 7.256 1.00 45.34 215 ASP A CA 1
ATOM 1786 C C . ASP A 1 215 ? 3.531 16.907 7.783 1.00 45.34 215 ASP A C 1
ATOM 1788 O O . ASP A 1 215 ? 2.911 15.882 8.069 1.00 45.34 215 ASP A O 1
ATOM 1792 N N . ALA A 1 216 ? 3.020 18.122 7.984 1.00 41.34 216 ALA A N 1
ATOM 1793 C CA . ALA A 1 216 ? 1.765 18.366 8.702 1.00 41.34 216 ALA A CA 1
ATOM 1794 C C . ALA A 1 216 ? 0.526 17.697 8.059 1.00 41.34 216 ALA A C 1
ATOM 1796 O O . ALA A 1 216 ? -0.541 17.662 8.672 1.00 41.34 216 ALA A O 1
ATOM 1797 N N . ASP A 1 217 ? 0.670 17.135 6.855 1.00 61.31 217 ASP A N 1
ATOM 1798 C CA . ASP A 1 217 ? -0.430 16.669 6.018 1.00 61.31 217 ASP A CA 1
ATOM 1799 C C . ASP A 1 217 ? -0.500 15.146 5.788 1.00 61.31 217 ASP A C 1
ATOM 1801 O O . ASP A 1 217 ? -1.463 14.698 5.164 1.00 61.31 217 ASP A O 1
ATOM 1805 N N . VAL A 1 218 ? 0.383 14.309 6.351 1.00 72.19 218 VAL A N 1
ATOM 1806 C CA . VAL A 1 218 ? 0.274 12.828 6.262 1.00 72.19 218 VAL A CA 1
ATOM 1807 C C . VAL A 1 218 ? 0.468 12.139 7.613 1.00 72.19 218 VAL A C 1
ATOM 1809 O O . VAL A 1 218 ? 1.446 12.392 8.303 1.00 72.19 218 VAL A O 1
ATOM 1812 N N . ILE A 1 219 ? -0.451 11.235 7.976 1.00 86.75 219 ILE A N 1
ATOM 1813 C CA . ILE A 1 219 ? -0.426 10.513 9.265 1.00 86.75 219 ILE A CA 1
ATOM 1814 C C . ILE A 1 219 ? 0.480 9.274 9.302 1.00 86.75 219 ILE A C 1
ATOM 1816 O O . ILE A 1 219 ? 0.654 8.712 10.373 1.00 86.75 219 ILE A O 1
ATOM 1820 N N . PHE A 1 220 ? 1.028 8.810 8.176 1.00 91.44 220 PHE A N 1
ATOM 1821 C CA . PHE A 1 220 ? 1.845 7.591 8.130 1.00 91.44 220 PHE A CA 1
ATOM 1822 C C . PHE A 1 220 ? 3.289 7.874 7.713 1.00 91.44 220 PHE A C 1
ATOM 1824 O O . PHE A 1 220 ? 3.534 8.609 6.756 1.00 91.44 220 PHE A O 1
ATOM 1831 N N . GLU A 1 221 ? 4.233 7.194 8.362 1.00 89.56 221 GLU A N 1
ATOM 1832 C CA . GLU A 1 221 ? 5.612 7.035 7.895 1.00 89.56 221 GLU A CA 1
ATOM 1833 C C . GLU A 1 221 ? 5.742 5.694 7.152 1.00 89.56 221 GLU A C 1
ATOM 1835 O O . GLU A 1 221 ? 5.058 4.718 7.469 1.00 89.56 221 GLU A O 1
ATOM 1840 N N . VAL A 1 222 ? 6.639 5.627 6.166 1.00 88.75 222 VAL A N 1
ATOM 1841 C CA . VAL A 1 222 ? 6.935 4.399 5.413 1.00 88.75 222 VAL A CA 1
ATOM 1842 C C . VAL A 1 222 ? 8.416 4.064 5.506 1.00 88.75 222 VAL A C 1
ATOM 1844 O O . VAL A 1 222 ? 9.282 4.906 5.252 1.00 88.75 222 VAL A O 1
ATOM 1847 N N . VAL A 1 223 ? 8.698 2.808 5.841 1.00 92.50 223 VAL A N 1
ATOM 1848 C CA . VAL A 1 223 ? 10.038 2.224 5.834 1.00 92.50 223 VAL A CA 1
ATOM 1849 C C . VAL A 1 223 ? 10.061 1.138 4.751 1.00 92.50 223 VAL A C 1
ATOM 1851 O O . VAL A 1 223 ? 9.431 0.090 4.923 1.00 92.50 223 VAL A O 1
ATOM 1854 N N . PRO A 1 224 ? 10.714 1.393 3.602 1.00 91.75 224 PRO A N 1
ATOM 1855 C CA . PRO A 1 224 ? 10.812 0.423 2.517 1.00 91.75 224 PRO A CA 1
ATOM 1856 C C . PRO A 1 224 ? 11.811 -0.705 2.851 1.00 91.75 224 PRO A C 1
ATOM 1858 O O . PRO A 1 224 ? 12.595 -0.567 3.794 1.00 91.75 224 PRO A O 1
ATOM 1861 N N . PRO A 1 225 ? 11.841 -1.789 2.051 1.00 92.56 225 PRO A N 1
ATOM 1862 C CA . PRO A 1 225 ? 12.848 -2.839 2.163 1.00 92.56 225 PRO A CA 1
ATOM 1863 C C . PRO A 1 225 ? 14.255 -2.248 2.049 1.00 92.56 225 PRO A C 1
ATOM 1865 O O . PRO A 1 225 ? 14.498 -1.338 1.242 1.00 92.56 225 PRO A O 1
ATOM 1868 N N . ARG A 1 226 ? 15.191 -2.775 2.835 1.00 90.50 226 ARG A N 1
ATOM 1869 C CA . ARG A 1 226 ? 16.579 -2.314 2.839 1.00 90.50 226 ARG A CA 1
ATOM 1870 C C . ARG A 1 226 ? 17.300 -2.806 1.596 1.00 90.50 226 ARG A C 1
ATOM 1872 O O . ARG A 1 226 ? 16.842 -3.710 0.905 1.00 90.50 226 ARG A O 1
ATOM 1879 N N . ARG A 1 227 ? 18.465 -2.234 1.293 1.00 89.38 227 ARG A N 1
ATOM 1880 C CA . ARG A 1 227 ? 19.257 -2.643 0.121 1.00 89.38 227 ARG A CA 1
ATOM 1881 C C . ARG A 1 227 ? 19.729 -4.097 0.231 1.00 89.38 227 ARG A C 1
ATOM 1883 O O . ARG A 1 227 ? 19.910 -4.746 -0.798 1.00 89.38 227 ARG A O 1
ATOM 1890 N N . GLU A 1 228 ? 19.933 -4.572 1.452 1.00 91.06 228 GLU A N 1
ATOM 1891 C CA . GLU A 1 228 ? 20.394 -5.916 1.793 1.00 91.06 228 GLU A CA 1
ATOM 1892 C C . GLU A 1 228 ? 19.303 -6.974 1.589 1.00 91.06 228 GLU A C 1
ATOM 1894 O O . GLU A 1 228 ? 19.633 -8.138 1.399 1.00 91.06 228 GLU A O 1
ATOM 1899 N N . ASP A 1 229 ? 18.024 -6.576 1.552 1.00 91.00 229 ASP A N 1
ATOM 1900 C CA . ASP A 1 229 ? 16.902 -7.484 1.271 1.00 91.00 229 ASP A CA 1
ATOM 1901 C C . ASP A 1 229 ? 16.837 -7.919 -0.207 1.00 91.00 229 ASP A C 1
ATOM 1903 O O . ASP A 1 229 ? 16.055 -8.803 -0.556 1.00 91.00 229 ASP A O 1
ATOM 1907 N N . TRP A 1 230 ? 17.633 -7.290 -1.082 1.00 91.19 230 TRP A N 1
ATOM 1908 C CA . TRP A 1 230 ? 17.661 -7.558 -2.521 1.00 91.19 230 TRP A CA 1
ATOM 1909 C C . TRP A 1 230 ? 18.938 -8.282 -2.931 1.00 91.19 230 TRP A C 1
ATOM 1911 O O . TRP A 1 230 ? 20.049 -7.836 -2.608 1.00 91.19 230 TRP A O 1
ATOM 1921 N N . ASP A 1 231 ? 18.783 -9.303 -3.770 1.00 91.88 231 ASP A N 1
ATOM 1922 C CA . ASP A 1 231 ? 19.907 -9.929 -4.458 1.00 91.88 231 ASP A CA 1
ATOM 1923 C C . ASP A 1 231 ? 20.577 -8.926 -5.407 1.00 91.88 231 ASP A C 1
ATOM 1925 O O . ASP A 1 231 ? 19.927 -8.056 -5.991 1.00 91.88 231 ASP A O 1
ATOM 1929 N N . ASP A 1 232 ? 21.889 -9.047 -5.618 1.00 89.75 232 ASP A N 1
ATOM 1930 C CA . ASP A 1 232 ? 22.628 -8.115 -6.483 1.00 89.75 232 ASP A CA 1
ATOM 1931 C C . ASP A 1 232 ? 22.127 -8.106 -7.936 1.00 89.75 232 ASP A C 1
ATOM 1933 O O . ASP A 1 232 ? 22.182 -7.078 -8.610 1.00 89.75 232 ASP A O 1
ATOM 1937 N N . GLU A 1 233 ? 21.569 -9.222 -8.410 1.00 91.06 233 GLU A N 1
ATOM 1938 C CA . GLU A 1 233 ? 20.971 -9.337 -9.747 1.00 91.06 233 GLU A CA 1
ATOM 1939 C C . GLU A 1 233 ? 19.622 -8.620 -9.864 1.00 91.06 233 GLU A C 1
ATOM 1941 O O . GLU A 1 233 ? 19.169 -8.299 -10.962 1.00 91.06 233 GLU A O 1
ATOM 1946 N N . GLU A 1 234 ? 18.975 -8.351 -8.731 1.00 90.69 234 GLU A N 1
ATOM 1947 C CA . GLU A 1 234 ? 17.706 -7.644 -8.674 1.00 90.69 234 GLU A CA 1
ATOM 1948 C C . GLU A 1 234 ? 17.871 -6.129 -8.582 1.00 90.69 234 GLU A C 1
ATOM 1950 O O . GLU A 1 234 ? 16.913 -5.394 -8.836 1.00 90.69 234 GLU A O 1
ATOM 1955 N N . LYS A 1 235 ? 19.078 -5.656 -8.271 1.00 91.69 235 LYS A N 1
ATOM 1956 C CA . LYS A 1 235 ? 19.403 -4.237 -8.139 1.00 91.69 235 LYS A CA 1
ATOM 1957 C C . LYS A 1 235 ? 19.502 -3.571 -9.510 1.00 91.69 235 LYS A C 1
ATOM 1959 O O . LYS A 1 235 ? 19.951 -4.155 -10.500 1.00 91.69 235 LYS A O 1
ATOM 1964 N N . TYR A 1 236 ? 19.083 -2.312 -9.565 1.00 93.00 236 TYR A N 1
ATOM 1965 C CA . TYR A 1 236 ? 19.212 -1.502 -10.769 1.00 93.00 236 TYR A CA 1
ATOM 1966 C C . TYR A 1 236 ? 20.654 -1.034 -10.964 1.00 93.00 236 TYR A C 1
ATOM 1968 O O . TYR A 1 236 ? 21.354 -0.716 -10.009 1.00 93.00 236 TYR A O 1
ATOM 1976 N N . GLU A 1 237 ? 21.089 -0.964 -12.217 1.00 92.56 237 GLU A N 1
ATOM 1977 C CA . GLU A 1 237 ? 22.378 -0.400 -12.604 1.00 92.56 237 GLU A CA 1
ATOM 1978 C C . GLU A 1 237 ? 22.236 0.286 -13.965 1.00 92.56 237 GLU A C 1
ATOM 1980 O O . GLU A 1 237 ? 22.404 -0.314 -15.027 1.00 92.56 237 GLU A O 1
ATOM 1985 N N . PHE A 1 238 ? 21.866 1.568 -13.947 1.00 91.62 238 PHE A N 1
ATOM 1986 C CA . PHE A 1 238 ? 21.668 2.333 -15.173 1.00 91.62 238 PHE A CA 1
ATOM 1987 C C . PHE A 1 238 ? 21.943 3.825 -15.008 1.00 91.62 238 PHE A C 1
ATOM 1989 O O . PHE A 1 238 ? 21.817 4.399 -13.928 1.00 91.62 238 PHE A O 1
ATOM 1996 N N . ASN A 1 239 ? 22.241 4.492 -16.127 1.00 90.94 239 ASN A N 1
ATOM 1997 C CA . ASN A 1 239 ? 22.391 5.943 -16.181 1.00 90.94 239 ASN A CA 1
ATOM 1998 C C . ASN A 1 239 ? 21.120 6.597 -16.739 1.00 90.94 239 ASN A C 1
ATOM 2000 O O . ASN A 1 239 ? 20.894 6.622 -17.953 1.00 90.94 239 ASN A O 1
ATOM 2004 N N . TRP A 1 240 ? 20.310 7.186 -15.854 1.00 91.62 240 TRP A N 1
ATOM 2005 C CA . TRP A 1 240 ? 19.051 7.821 -16.251 1.00 91.62 240 TRP A CA 1
ATOM 2006 C C . TRP A 1 240 ? 19.232 8.978 -17.247 1.00 91.62 240 TRP A C 1
ATOM 2008 O O . TRP A 1 240 ? 18.406 9.156 -18.141 1.00 91.62 240 TRP A O 1
ATOM 2018 N N . LYS A 1 241 ? 20.325 9.753 -17.155 1.00 91.12 241 LYS A N 1
ATOM 2019 C CA . LYS A 1 241 ? 20.576 10.883 -18.071 1.00 91.12 241 LYS A CA 1
ATOM 2020 C C . LYS A 1 241 ? 20.721 10.423 -19.521 1.00 91.12 241 LYS A C 1
ATOM 2022 O O . LYS A 1 241 ? 20.347 11.182 -20.412 1.00 91.12 241 LYS A O 1
ATOM 2027 N N . LYS A 1 242 ? 21.239 9.208 -19.732 1.00 91.56 242 LYS A N 1
ATOM 2028 C CA . LYS A 1 242 ? 21.348 8.561 -21.043 1.00 91.56 242 LYS A CA 1
ATOM 2029 C C . LYS A 1 242 ? 20.044 7.862 -21.431 1.00 91.56 242 LYS A C 1
ATOM 2031 O O . LYS A 1 242 ? 19.545 8.086 -22.525 1.00 91.56 242 LYS A O 1
ATOM 2036 N N . LEU A 1 243 ? 19.459 7.070 -20.530 1.00 92.25 243 LEU A N 1
ATOM 2037 C CA . LEU A 1 243 ? 18.239 6.318 -20.840 1.00 92.25 243 LEU A CA 1
ATOM 2038 C C . LEU A 1 243 ? 17.065 7.222 -21.213 1.00 92.25 243 LEU A C 1
ATOM 2040 O O . LEU A 1 243 ? 16.331 6.898 -22.139 1.00 92.25 243 LEU A O 1
ATOM 2044 N N . LYS A 1 244 ? 16.897 8.378 -20.556 1.00 91.94 244 LYS A N 1
ATOM 2045 C CA . LYS A 1 244 ? 15.756 9.275 -20.812 1.00 91.94 244 LYS A CA 1
ATOM 2046 C C . LYS A 1 244 ? 15.639 9.730 -22.273 1.00 91.94 244 LYS A C 1
ATOM 2048 O O . LYS A 1 244 ? 14.538 10.079 -22.695 1.00 91.94 244 LYS A O 1
ATOM 2053 N N . THR A 1 245 ? 16.747 9.752 -23.023 1.00 92.88 245 THR A N 1
ATOM 2054 C CA . THR A 1 245 ? 16.766 10.143 -24.443 1.00 92.88 245 THR A CA 1
ATOM 2055 C C . THR A 1 245 ? 16.403 8.996 -25.384 1.00 92.88 245 THR A C 1
ATOM 2057 O O . THR A 1 245 ? 16.163 9.231 -26.563 1.00 92.88 245 THR A O 1
ATOM 2060 N N . GLU A 1 246 ? 16.361 7.757 -24.891 1.00 92.94 246 GLU A N 1
ATOM 2061 C CA . GLU A 1 246 ? 15.913 6.602 -25.666 1.00 92.94 246 GLU A CA 1
ATOM 2062 C C . GLU A 1 246 ? 14.388 6.617 -25.851 1.00 92.94 246 GLU A C 1
ATOM 2064 O O . GLU A 1 246 ? 13.640 7.128 -25.012 1.00 92.94 246 GLU A O 1
ATOM 2069 N N . GLY A 1 247 ? 13.911 6.006 -26.942 1.00 90.62 247 GLY A N 1
ATOM 2070 C CA . GLY A 1 247 ? 12.475 5.843 -27.193 1.00 90.62 247 GLY A CA 1
ATOM 2071 C C . GLY A 1 247 ? 11.789 4.938 -26.163 1.00 90.62 247 GLY A C 1
ATOM 2072 O O . GLY A 1 247 ? 10.680 5.237 -25.726 1.00 90.62 247 GLY A O 1
ATOM 2073 N N . MET A 1 248 ? 12.478 3.876 -25.726 1.00 91.88 248 MET A N 1
ATOM 2074 C CA . MET A 1 248 ? 12.001 2.902 -24.734 1.00 91.88 248 MET A CA 1
ATOM 2075 C C . MET A 1 248 ? 12.969 2.830 -23.537 1.00 91.88 248 MET A C 1
ATOM 2077 O O . MET A 1 248 ? 13.840 1.954 -23.495 1.00 91.88 248 MET A O 1
ATOM 2081 N N . PRO A 1 249 ? 12.857 3.765 -22.576 1.00 94.06 249 PRO A N 1
ATOM 2082 C CA . PRO A 1 249 ? 13.758 3.843 -21.423 1.00 94.06 249 PRO A CA 1
ATOM 2083 C C . PRO A 1 249 ? 13.440 2.826 -20.315 1.00 94.06 249 PRO A C 1
ATOM 2085 O O . PRO A 1 249 ? 14.252 2.642 -19.412 1.00 94.06 249 PRO A O 1
ATOM 2088 N N . PHE A 1 250 ? 12.278 2.174 -20.383 1.00 96.44 250 PHE A N 1
ATOM 2089 C CA . PHE A 1 250 ? 11.781 1.208 -19.402 1.00 96.44 250 PHE A CA 1
ATOM 2090 C C . PHE A 1 250 ? 11.664 -0.183 -20.025 1.00 96.44 250 PHE A C 1
ATOM 2092 O O . PHE A 1 250 ? 11.539 -0.317 -21.244 1.00 96.44 250 PHE A O 1
ATOM 2099 N N . GLN A 1 251 ? 11.681 -1.212 -19.184 1.00 96.38 251 GLN A N 1
ATOM 2100 C CA . GLN A 1 251 ? 11.442 -2.601 -19.583 1.00 96.38 251 GLN A CA 1
ATOM 2101 C C . GLN A 1 251 ? 10.339 -3.246 -18.732 1.00 96.38 251 GLN A C 1
ATOM 2103 O O . GLN A 1 251 ? 9.882 -2.664 -17.751 1.00 96.38 251 GLN A O 1
ATOM 2108 N N . LYS A 1 252 ? 9.882 -4.441 -19.114 1.00 96.56 252 LYS A N 1
ATOM 2109 C CA . LYS A 1 252 ? 8.819 -5.166 -18.400 1.00 96.56 252 LYS A CA 1
ATOM 2110 C C . LYS A 1 252 ? 9.416 -6.200 -17.452 1.00 96.56 252 LYS A C 1
ATOM 2112 O O . LYS A 1 252 ? 10.376 -6.876 -17.811 1.00 96.56 252 LYS A O 1
ATOM 2117 N N . PHE A 1 253 ? 8.845 -6.312 -16.259 1.00 96.25 253 PHE A N 1
ATOM 2118 C CA . PHE A 1 253 ? 9.154 -7.374 -15.311 1.00 96.25 253 PHE A CA 1
ATOM 2119 C C . PHE A 1 253 ? 8.371 -8.635 -15.682 1.00 96.25 253 PHE A C 1
ATOM 2121 O O . PHE A 1 253 ? 7.145 -8.596 -15.791 1.00 96.25 253 PHE A O 1
ATOM 2128 N N . ASP A 1 254 ? 9.057 -9.760 -15.867 1.00 94.69 254 ASP A N 1
ATOM 2129 C CA . ASP A 1 254 ? 8.386 -11.009 -16.216 1.00 94.69 254 ASP A CA 1
ATOM 2130 C C . ASP A 1 254 ? 7.800 -11.696 -14.974 1.00 94.69 254 ASP A C 1
ATOM 2132 O O . ASP A 1 254 ? 8.441 -12.507 -14.309 1.00 94.69 254 ASP A O 1
ATOM 2136 N N . PHE A 1 255 ? 6.534 -11.398 -14.678 1.00 91.19 255 PHE A N 1
ATOM 2137 C CA . PHE A 1 255 ? 5.784 -12.067 -13.610 1.00 91.19 255 PHE A CA 1
ATOM 2138 C C . PHE A 1 255 ? 5.464 -13.545 -13.901 1.00 91.19 255 PHE A C 1
ATOM 2140 O O . PHE A 1 255 ? 5.028 -14.260 -12.993 1.00 91.19 255 PHE A O 1
ATOM 2147 N N . ASN A 1 256 ? 5.642 -14.004 -15.145 1.00 81.69 256 ASN A N 1
ATOM 2148 C CA . ASN A 1 256 ? 5.383 -15.382 -15.559 1.00 81.69 256 ASN A CA 1
ATOM 2149 C C . ASN A 1 256 ? 6.656 -16.238 -15.560 1.00 81.69 256 ASN A C 1
ATOM 2151 O O . ASN A 1 256 ? 6.542 -17.465 -15.579 1.00 81.69 256 ASN A O 1
ATOM 2155 N N . ALA A 1 257 ? 7.841 -15.620 -15.505 1.00 73.50 257 ALA A N 1
ATOM 2156 C CA . ALA A 1 257 ? 9.099 -16.326 -15.325 1.00 73.50 257 ALA A CA 1
ATOM 2157 C C . ALA A 1 257 ? 9.057 -17.082 -13.991 1.00 73.50 257 ALA A C 1
ATOM 2159 O O . ALA A 1 257 ? 9.118 -16.517 -12.893 1.00 73.50 257 ALA A O 1
ATOM 2160 N N . VAL A 1 258 ? 8.901 -18.399 -14.084 1.00 46.72 258 VAL A N 1
ATOM 2161 C CA . VAL A 1 258 ? 9.009 -19.308 -12.949 1.00 46.72 258 VAL A CA 1
ATOM 2162 C C . VAL A 1 258 ? 10.480 -19.323 -12.539 1.00 46.72 258 VAL A C 1
ATOM 2164 O O . VAL A 1 258 ? 11.264 -20.108 -13.059 1.00 46.72 258 VAL A O 1
ATOM 2167 N N . ASN A 1 259 ? 10.888 -18.446 -11.623 1.00 44.09 259 ASN A N 1
ATOM 2168 C CA . ASN A 1 259 ? 12.179 -18.610 -10.964 1.00 44.09 259 ASN A CA 1
ATOM 2169 C C . ASN A 1 259 ? 12.059 -19.758 -9.956 1.00 44.09 259 ASN A C 1
ATOM 2171 O O . ASN A 1 259 ? 11.679 -19.573 -8.804 1.00 44.09 259 ASN A O 1
ATOM 2175 N N . ILE A 1 260 ? 12.404 -20.950 -10.444 1.00 39.66 260 ILE A N 1
ATOM 2176 C CA . ILE A 1 260 ? 12.478 -22.252 -9.759 1.00 39.66 260 ILE A CA 1
ATOM 2177 C C . ILE A 1 260 ? 13.353 -22.214 -8.484 1.00 39.66 260 ILE A C 1
ATOM 2179 O O . ILE A 1 260 ? 13.319 -23.139 -7.683 1.00 39.66 260 ILE A O 1
ATOM 2183 N N . LYS A 1 261 ? 14.123 -21.146 -8.247 1.00 39.66 261 LYS A N 1
ATOM 2184 C CA . LYS A 1 261 ? 15.140 -21.115 -7.189 1.00 39.66 261 LYS A CA 1
ATOM 2185 C C . LYS A 1 261 ? 14.617 -20.817 -5.781 1.00 39.66 261 LYS A C 1
ATOM 2187 O O . LYS A 1 261 ? 15.161 -21.373 -4.841 1.00 39.66 261 LYS A O 1
ATOM 2192 N N . ARG A 1 262 ? 13.566 -20.004 -5.614 1.00 44.47 262 ARG A N 1
ATOM 2193 C CA . ARG A 1 262 ? 13.107 -19.599 -4.266 1.00 44.47 262 ARG A CA 1
ATOM 2194 C C . ARG A 1 262 ? 12.206 -20.653 -3.608 1.00 44.47 262 ARG A C 1
ATOM 2196 O O . ARG A 1 262 ? 12.378 -20.963 -2.438 1.00 44.47 262 ARG A O 1
ATOM 2203 N N . ASN A 1 263 ? 11.366 -21.314 -4.407 1.00 37.66 263 ASN A N 1
ATOM 2204 C CA . ASN A 1 263 ? 10.544 -22.429 -3.932 1.00 37.66 263 ASN A CA 1
ATOM 2205 C C . ASN A 1 263 ? 11.375 -23.677 -3.606 1.00 37.66 263 ASN A C 1
ATOM 2207 O O . ASN A 1 263 ? 10.978 -24.441 -2.747 1.00 37.66 263 ASN A O 1
ATOM 2211 N N . ALA A 1 264 ? 12.529 -23.896 -4.247 1.00 37.28 264 ALA A N 1
ATOM 2212 C CA . ALA A 1 264 ? 13.353 -25.069 -3.951 1.00 37.28 264 ALA A CA 1
ATOM 2213 C C . ALA A 1 264 ? 14.003 -24.999 -2.557 1.00 37.28 264 ALA A C 1
ATOM 2215 O O . ALA A 1 264 ? 14.188 -26.036 -1.930 1.00 37.28 264 ALA A O 1
ATOM 2216 N N . GLU A 1 265 ? 14.330 -23.804 -2.056 1.00 41.16 265 GLU A N 1
ATOM 2217 C CA . GLU A 1 265 ? 14.850 -23.635 -0.693 1.00 41.16 265 GLU A CA 1
ATOM 2218 C C . GLU A 1 265 ? 13.737 -23.673 0.362 1.00 41.16 265 GLU A C 1
ATOM 2220 O O . GLU A 1 265 ? 13.957 -24.197 1.452 1.00 41.16 265 GLU A O 1
ATOM 2225 N N . GLU A 1 266 ? 12.539 -23.180 0.036 1.00 49.03 266 GLU A N 1
ATOM 2226 C CA . GLU A 1 266 ? 11.362 -23.244 0.915 1.00 49.03 266 GLU A CA 1
ATOM 2227 C C . GLU A 1 266 ? 10.760 -24.662 0.977 1.00 49.03 266 GLU A C 1
ATOM 2229 O O . GLU A 1 266 ? 10.555 -25.176 2.074 1.00 49.03 266 GLU A O 1
ATOM 2234 N N . ASP A 1 267 ? 10.618 -25.358 -0.158 1.00 42.94 267 ASP A N 1
ATOM 2235 C CA . ASP A 1 267 ? 10.144 -26.752 -0.230 1.00 42.94 267 ASP A CA 1
ATOM 2236 C C . ASP A 1 267 ? 11.142 -27.730 0.422 1.00 42.94 267 ASP A C 1
ATOM 2238 O O . ASP A 1 267 ? 10.750 -28.764 0.967 1.00 42.94 267 ASP A O 1
ATOM 2242 N N . CYS A 1 268 ? 12.448 -27.433 0.369 1.00 43.75 268 CYS A N 1
ATOM 2243 C CA . CYS A 1 268 ? 13.470 -28.245 1.038 1.00 43.75 268 CYS A CA 1
ATOM 2244 C C . CYS A 1 268 ? 13.452 -28.025 2.559 1.00 43.75 268 CYS A C 1
ATOM 2246 O O . CYS A 1 268 ? 13.595 -28.986 3.315 1.00 43.75 268 CYS A O 1
ATOM 2248 N N . LYS A 1 269 ? 13.190 -26.791 3.017 1.00 50.19 269 LYS A N 1
ATOM 2249 C CA . LYS A 1 269 ? 13.003 -26.486 4.443 1.00 50.19 269 LYS A CA 1
ATOM 2250 C C . LYS A 1 269 ? 11.718 -27.100 4.996 1.00 50.19 269 LYS A C 1
ATOM 2252 O O . LYS A 1 269 ? 11.773 -27.717 6.054 1.00 50.19 269 LYS A O 1
ATOM 2257 N N . GLU A 1 270 ? 10.590 -27.024 4.287 1.00 48.09 270 GLU A N 1
ATOM 2258 C CA . GLU A 1 270 ? 9.347 -27.682 4.724 1.00 48.09 270 GLU A CA 1
ATOM 2259 C C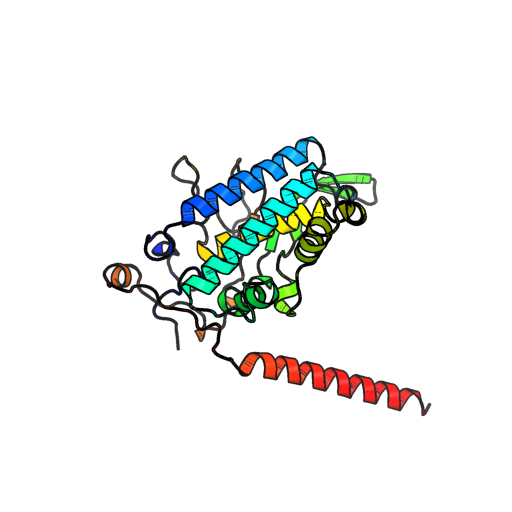 . GLU A 1 270 ? 9.505 -29.207 4.818 1.00 48.09 270 GLU A C 1
ATOM 2261 O O . GLU A 1 270 ? 9.090 -29.798 5.814 1.00 48.09 270 GLU A O 1
ATOM 2266 N N . LYS A 1 271 ? 10.187 -29.850 3.859 1.00 50.97 271 LYS A N 1
ATOM 2267 C CA . LYS A 1 271 ? 10.464 -31.298 3.926 1.00 50.97 271 LYS A CA 1
ATOM 2268 C C . LYS A 1 271 ? 11.371 -31.691 5.094 1.00 50.97 271 LYS A C 1
ATOM 2270 O O . LYS A 1 271 ? 11.065 -32.656 5.783 1.00 50.97 271 LYS A O 1
ATOM 2275 N N . GLN A 1 272 ? 12.422 -30.917 5.373 1.00 50.69 272 GLN A N 1
ATOM 2276 C CA . GLN A 1 272 ? 13.312 -31.168 6.518 1.00 50.69 272 GLN A CA 1
ATOM 2277 C C . GLN A 1 272 ? 12.627 -30.945 7.877 1.00 50.69 272 GLN A C 1
ATOM 2279 O O . GLN A 1 272 ? 12.988 -31.586 8.863 1.00 50.69 272 GLN A O 1
ATOM 2284 N N . THR A 1 273 ? 11.621 -30.068 7.939 1.00 55.50 273 THR A N 1
ATOM 2285 C CA . THR A 1 273 ? 10.870 -29.800 9.179 1.00 55.50 273 THR A CA 1
ATOM 2286 C C . THR A 1 273 ? 9.812 -30.881 9.448 1.00 55.50 273 THR A C 1
ATOM 2288 O O . THR A 1 273 ? 9.508 -31.178 10.599 1.00 55.50 273 THR A O 1
ATOM 2291 N N . LEU A 1 274 ? 9.271 -31.502 8.395 1.00 53.16 274 LEU A N 1
ATOM 2292 C CA . LEU A 1 274 ? 8.330 -32.623 8.505 1.00 53.16 274 LEU A CA 1
ATOM 2293 C C . LEU A 1 274 ? 9.040 -33.942 8.853 1.00 53.16 274 LEU A C 1
ATOM 2295 O O . LEU A 1 274 ? 8.539 -34.692 9.683 1.00 53.16 274 LEU A O 1
ATOM 2299 N N . GLU A 1 275 ? 10.227 -34.197 8.291 1.00 53.31 275 GLU A N 1
ATOM 2300 C CA . GLU A 1 275 ? 11.016 -35.402 8.607 1.00 53.31 275 GLU A CA 1
ATOM 2301 C C . GLU A 1 275 ? 11.546 -35.402 10.053 1.00 53.31 275 GLU A C 1
ATOM 2303 O O . GLU A 1 275 ? 11.541 -36.440 10.709 1.00 53.31 275 GLU A O 1
ATOM 2308 N N . THR A 1 276 ? 11.921 -34.240 10.600 1.00 54.84 276 THR A N 1
ATOM 2309 C CA . THR A 1 276 ? 12.366 -34.127 12.005 1.00 54.84 276 THR A CA 1
ATOM 2310 C C . THR A 1 276 ? 11.219 -34.264 13.015 1.00 54.84 276 THR A C 1
ATOM 2312 O O . THR A 1 276 ? 11.420 -34.812 14.097 1.00 54.84 276 THR A O 1
ATOM 2315 N N . ALA A 1 277 ? 9.996 -33.852 12.662 1.00 54.47 277 ALA A N 1
ATOM 2316 C CA . ALA A 1 277 ? 8.818 -34.019 13.519 1.00 54.47 277 ALA A CA 1
ATOM 2317 C C . ALA A 1 277 ? 8.343 -35.485 13.628 1.00 54.47 277 ALA A C 1
ATOM 2319 O O . ALA A 1 277 ? 7.851 -35.894 14.684 1.00 54.47 277 ALA A O 1
ATOM 2320 N N . ASP A 1 278 ? 8.511 -36.284 12.569 1.00 51.72 278 ASP A N 1
ATOM 2321 C CA . ASP A 1 278 ? 8.161 -37.711 12.573 1.00 51.72 278 ASP A CA 1
ATOM 2322 C C . ASP A 1 278 ? 9.195 -38.571 13.334 1.00 51.72 278 ASP A C 1
ATOM 2324 O O . ASP A 1 278 ? 8.820 -39.535 14.011 1.00 51.72 278 ASP A O 1
ATOM 2328 N N . GLU A 1 279 ? 10.484 -38.203 13.314 1.00 54.16 279 GLU A N 1
ATOM 2329 C CA . GLU A 1 279 ? 11.527 -38.879 14.108 1.00 54.16 279 GLU A CA 1
ATOM 2330 C C . GLU A 1 279 ? 11.371 -38.634 15.625 1.00 54.16 279 GLU A C 1
ATOM 2332 O O . GLU A 1 279 ? 11.524 -39.565 16.427 1.00 54.16 279 GLU A O 1
ATOM 2337 N N . ASP A 1 280 ? 10.966 -37.427 16.033 1.00 53.41 280 ASP A N 1
ATOM 2338 C CA . ASP A 1 280 ? 10.716 -37.086 17.444 1.00 53.41 280 ASP A CA 1
ATOM 2339 C C . ASP A 1 280 ? 9.424 -37.714 18.006 1.00 53.41 280 ASP A C 1
ATOM 2341 O O . ASP A 1 280 ? 9.332 -38.005 19.205 1.00 53.41 280 ASP A O 1
ATOM 2345 N N . MET A 1 281 ? 8.421 -37.996 17.166 1.00 53.12 281 MET A N 1
ATOM 2346 C CA . MET A 1 281 ? 7.244 -38.770 17.590 1.00 53.12 281 MET A CA 1
ATOM 2347 C C . MET A 1 281 ? 7.520 -40.275 17.678 1.00 53.12 281 MET A C 1
ATOM 2349 O O . MET A 1 281 ? 6.948 -40.949 18.539 1.00 53.12 281 MET A O 1
ATOM 2353 N N . SER A 1 282 ? 8.411 -40.814 16.840 1.00 53.41 282 SER A N 1
ATOM 2354 C CA . SER A 1 282 ? 8.784 -42.233 16.887 1.00 53.41 282 SER A CA 1
ATOM 2355 C C . SER A 1 282 ? 9.651 -42.588 18.100 1.00 53.41 282 SER A C 1
ATOM 2357 O O . SER A 1 282 ? 9.593 -43.727 18.562 1.00 53.41 282 SER A O 1
ATOM 2359 N N . SER A 1 283 ? 10.454 -41.658 18.622 1.00 53.62 283 SER A N 1
ATOM 2360 C CA . SER A 1 283 ? 11.346 -41.908 19.767 1.00 53.62 283 SER A CA 1
ATOM 2361 C C . SER A 1 283 ? 10.624 -41.863 21.124 1.00 53.62 283 SER A C 1
ATOM 2363 O O . SER A 1 283 ? 11.000 -42.582 22.053 1.00 53.62 283 SER A O 1
ATOM 2365 N N . ASN A 1 284 ? 9.522 -41.112 21.220 1.00 51.19 284 ASN A N 1
ATOM 2366 C CA . ASN A 1 284 ? 8.719 -40.971 22.442 1.00 51.19 284 ASN A CA 1
ATOM 2367 C C . ASN A 1 284 ? 7.717 -42.116 22.694 1.00 51.19 284 ASN A C 1
ATOM 2369 O O . ASN A 1 284 ? 7.090 -42.157 23.750 1.00 51.19 284 ASN A O 1
ATOM 2373 N N . LEU A 1 285 ? 7.570 -43.065 21.762 1.00 50.19 285 LEU A N 1
ATOM 2374 C CA . LEU A 1 285 ? 6.714 -44.253 21.920 1.00 50.19 285 LEU A CA 1
ATOM 2375 C C . LEU A 1 285 ? 7.481 -45.513 22.368 1.00 50.19 285 LEU A C 1
ATOM 2377 O O . LEU A 1 285 ? 6.868 -46.557 22.586 1.00 50.19 285 LEU A O 1
ATOM 2381 N N . THR A 1 286 ? 8.803 -45.423 22.539 1.00 52.31 286 THR A N 1
ATOM 2382 C CA . THR A 1 286 ? 9.678 -46.536 22.966 1.00 52.31 286 THR A CA 1
ATOM 2383 C C . THR A 1 286 ? 10.448 -46.264 24.263 1.00 52.31 286 THR A C 1
ATOM 2385 O O . THR A 1 286 ? 11.519 -46.834 24.468 1.00 52.31 286 THR A O 1
ATOM 2388 N N . SER A 1 287 ? 9.905 -45.418 25.146 1.00 41.81 287 SER A N 1
ATOM 2389 C CA . SER A 1 287 ? 10.445 -45.163 26.495 1.00 41.81 287 SER A CA 1
ATOM 2390 C C . SER A 1 287 ? 9.491 -45.640 27.582 1.00 41.81 287 SER A C 1
ATOM 2392 O O . SER A 1 287 ? 8.305 -45.249 27.512 1.00 41.81 287 SER A O 1
#

Sequence (287 aa):
MSISKPYYRILRPNTESCSYVRDTRYAPDRLQLARAYINIEKKLREIFNYIEPDERNLGTFSFELYTLLLRACTEVELNCQLILKANDAKSKGKHFTMEDYKKLEKSSLLSKYKIILPNWKSTTSDGSVEYGKYEFFPFEDFGINKKPQWYQAYNHVKHDREGKLEEANFENCIQAVGAILALIYSQFGGYCIEPFNNDWKLYAITEDRYDGIFDADVIFEVVPPRREDWDDEEKYEFNWKKLKTEGMPFQKFDFNAVNIKRNAEEDCKEKQTLETADEDMSSNLTS

pLDDT: mean 84.74, std 19.02, range [32.75, 98.75]